Protein 6ZTU (pdb70)

Sequence (230 aa):
QQVIKDLFYVVPLSRNCEKIYKNKTHILLGISPFNSKFSQNYIHQLIDWSSKNFKNVTVLLAGDEAKNLLEALGTPTTKAERKVRKEIRRHFRFSEEALRKNGREIDIYTFSDFKNNKIYNEVYQNVIYYFEKDEKFRRKSCLAMSHDALSSRAKSLNMEDIEITDNMLFHAVKYVLAELPFFLSGASILGYKESVLAYHRPWKLGEKIKNSEFYIKMSDNQGYIILKQIN

Solvent-accessible surface area: 11716 Å² total; per-residue (Å²): 144,145,92,40,94,112,37,13,129,19,51,41,33,27,182,55,0,43,131,8,36,134,76,43,15,2,0,0,1,12,8,15,1,20,36,102,84,3,50,80,105,15,0,30,47,5,1,19,3,0,14,94,18,6,146,51,10,0,0,14,3,4,5,85,45,0,49,6,0,0,33,11,9,67,16,95,66,87,100,0,72,129,69,15,141,157,17,27,178,64,0,87,123,24,0,39,47,0,0,142,121,41,74,58,150,72,26,17,71,27,5,19,83,22,131,156,37,144,71,11,44,70,20,57,108,76,0,58,115,51,16,111,145,37,120,91,0,72,140,11,0,30,53,32,0,77,92,13,0,25,57,12,4,107,49,59,124,65,120,122,64,141,39,56,100,131,24,24,71,60,0,4,107,13,1,14,3,23,1,0,0,25,3,6,0,0,43,6,36,64,60,159,14,0,0,6,2,51,34,144,67,9,113,3,0,74,50,9,71,102,98,58,18,186,8,145,12,34,126,36,0,0,4,0,24,5,103,83,116,210

Radius of gyration: 17.06 Å; Cα contacts (8 Å, |Δi|>4): 384; chains: 1; bounding box: 50×41×32 Å

B-factor: mean 33.88, std 10.91, range [18.49, 81.84]

Nearest PDB structures (foldseek):
  6zu3-assembly1_A  TM=1.004E+00  e=3.692E-42  Caldibacillus thermoamylovorans
  7azu-assembly1_A  TM=1.000E+00  e=4.085E-41  Caldibacillus thermoamylovorans
  3oqi-assembly2_B  TM=9.828E-01  e=2.557E-24  Bacillus licheniformis DSM 13 = ATCC 14580
  3oqj-assembly2_B  TM=9.681E-01  e=2.273E-23  Bacillus licheniformis DSM 13 = ATCC 14580
  3oqj-assembly1_A  TM=9.783E-01  e=7.985E-23  Bacillus licheniformis DSM 13 = ATCC 14580

Foldseek 3Di:
DCCLLPQWDKDWLDVLQVVLQQVQAEEEEEDEFLAVCPDLVNLLSVLSNNLVRHPYYAYEYADDLQLLLVVLVPDPSVVSNVSRVVRVVNSLVSNQVNCVVSVHDSHYYYLVPQPVFVLLVVLLVVLVVCCVVPVVSVVLLLVVLVVSNCNNCVSVVNNVDDRDPVSSVSSSVRVSSCVSCQQEVCVRVPTQAYEYEEADDRVVLSCLVVVNDPRHRPSRYIYMHIHGDD

Organism: NCBI:txid35841

Structure (mmCIF, N/CA/C/O backbone):
data_6ZTU
#
_entry.id   6ZTU
#
_cell.length_a   79.969
_cell.length_b   79.969
_cell.length_c   92.073
_cell.angle_alpha   90.000
_cell.angle_beta   90.000
_cell.angle_gamma   90.000
#
_symmetry.space_group_name_H-M   'P 41 21 2'
#
loop_
_entity.id
_entity.type
_entity.pdbx_description
1 polymer 'Cyclodipeptide synthase, BtCDPS'
2 non-polymer (2S)-hexane-1,2-diol
3 water water
#
loop_
_atom_site.group_PDB
_atom_site.id
_atom_site.type_symbol
_atom_site.label_atom_id
_atom_site.label_alt_id
_atom_site.label_comp_id
_atom_site.label_asym_id
_atom_site.label_entity_id
_atom_site.label_seq_id
_atom_site.pdbx_PDB_ins_code
_atom_site.Cartn_x
_atom_site.Cartn_y
_atom_site.Cartn_z
_atom_site.occupancy
_atom_site.B_iso_or_equiv
_atom_site.auth_seq_id
_atom_site.auth_comp_id
_atom_site.auth_asym_id
_atom_site.auth_atom_id
_atom_site.pdbx_PDB_model_num
ATOM 1 N N . GLN A 1 3 ? 40.726 20.842 14.383 1.00 67.53 2 GLN A N 1
ATOM 2 C CA . GLN A 1 3 ? 40.636 19.936 13.242 1.00 68.11 2 GLN A CA 1
ATOM 3 C C . GLN A 1 3 ? 39.520 20.364 12.290 1.00 65.19 2 GLN A C 1
ATOM 4 O O . GLN A 1 3 ? 38.389 20.618 12.711 1.00 64.02 2 GLN A O 1
ATOM 10 N N . GLN A 1 4 ? 39.845 20.443 11.002 1.00 65.81 3 GLN A N 1
ATOM 11 C CA . GLN A 1 4 ? 38.919 20.997 10.026 1.00 63.23 3 GLN A CA 1
ATOM 12 C C . GLN A 1 4 ? 38.023 19.954 9.378 1.00 58.41 3 GLN A C 1
ATOM 13 O O . GLN A 1 4 ? 37.126 20.326 8.614 1.00 55.06 3 GLN A O 1
ATOM 19 N N . VAL A 1 5 ? 38.214 18.667 9.671 1.00 56.84 4 VAL A N 1
ATOM 20 C CA . VAL A 1 5 ? 37.123 17.750 9.378 1.00 54.96 4 VAL A CA 1
ATOM 21 C C . VAL A 1 5 ? 35.922 18.114 10.244 1.00 51.36 4 VAL A C 1
ATOM 22 O O . VAL A 1 5 ? 34.774 18.008 9.798 1.00 47.99 4 VAL A O 1
ATOM 26 N N . ILE A 1 6 ? 36.166 18.606 11.465 1.00 51.54 5 ILE A N 1
ATOM 27 C CA . ILE A 1 6 ? 35.071 19.048 12.326 1.00 44.82 5 ILE A CA 1
ATOM 28 C C . ILE A 1 6 ? 34.368 20.252 11.716 1.00 43.71 5 ILE A C 1
ATOM 29 O O . ILE A 1 6 ? 33.135 20.299 11.644 1.00 41.45 5 ILE A O 1
ATOM 34 N N . LYS A 1 7 ? 35.145 21.247 11.279 1.00 43.65 6 LYS A N 1
ATOM 35 C CA . LYS A 1 7 ? 34.569 22.445 10.678 1.00 47.50 6 LYS A CA 1
ATOM 36 C C . LYS A 1 7 ? 33.662 22.114 9.500 1.00 45.60 6 LYS A C 1
ATOM 37 O O . LYS A 1 7 ? 32.645 22.788 9.295 1.00 42.80 6 LYS A O 1
ATOM 43 N N . ASP A 1 8 ? 34.009 21.082 8.723 1.00 41.69 7 ASP A N 1
ATOM 44 C CA . ASP A 1 8 ? 33.278 20.690 7.523 1.00 45.19 7 ASP A CA 1
ATOM 45 C C . ASP A 1 8 ? 32.404 19.461 7.743 1.00 41.23 7 ASP A C 1
ATOM 46 O O . ASP A 1 8 ? 31.956 18.843 6.773 1.00 37.65 7 ASP A O 1
ATOM 51 N N . LEU A 1 9 ? 32.158 19.097 9.000 1.00 35.28 8 LEU A N 1
ATOM 52 C CA . LEU A 1 9 ? 31.373 17.906 9.307 1.00 35.30 8 LEU A CA 1
ATOM 53 C C . LEU A 1 9 ? 30.020 17.913 8.606 1.00 34.75 8 LEU A C 1
ATOM 54 O O . LEU A 1 9 ? 29.491 16.848 8.271 1.00 35.44 8 LEU A O 1
ATOM 59 N N . PHE A 1 10 ? 29.443 19.093 8.379 1.00 31.57 9 PHE A N 1
ATOM 60 C CA . PHE A 1 10 ? 28.120 19.196 7.782 1.00 30.13 9 PHE A CA 1
ATOM 61 C C . PHE A 1 10 ? 28.122 20.178 6.622 1.00 33.61 9 PHE A C 1
ATOM 62 O O . PHE A 1 10 ? 28.840 21.184 6.633 1.00 32.44 9 PHE A O 1
ATOM 70 N N . TYR A 1 11 ? 27.314 19.874 5.615 1.00 28.51 10 TYR A N 1
ATOM 71 C CA . TYR A 1 11 ? 27.001 20.813 4.554 1.00 30.15 10 TYR A CA 1
ATOM 72 C C . TYR A 1 11 ? 25.615 21.376 4.832 1.00 27.14 10 TYR A C 1
ATOM 73 O O . TYR A 1 11 ? 24.691 20.627 5.151 1.00 28.22 10 TYR A O 1
ATOM 82 N N . VAL A 1 12 ? 25.475 22.689 4.709 1.00 26.52 11 VAL A N 1
ATOM 83 C CA . VAL A 1 12 ? 24.287 23.400 5.170 1.00 24.85 11 VAL A CA 1
ATOM 84 C C . VAL A 1 12 ? 23.408 23.754 3.979 1.00 26.28 11 VAL A C 1
ATOM 85 O O . VAL A 1 12 ? 23.893 24.310 2.984 1.00 27.23 11 VAL A O 1
ATOM 89 N N . VAL A 1 13 ? 22.118 23.436 4.075 1.00 22.15 12 VAL A N 1
ATOM 90 C CA . VAL A 1 13 ? 21.139 23.823 3.057 1.00 23.96 12 VAL A CA 1
ATOM 91 C C . VAL A 1 13 ? 20.097 24.738 3.691 1.00 26.49 12 VAL A C 1
ATOM 92 O O . VAL A 1 13 ? 19.262 24.264 4.474 1.00 24.22 12 VAL A O 1
ATOM 96 N N . PRO A 1 14 ? 20.110 26.036 3.405 1.00 26.69 13 PRO A N 1
ATOM 97 C CA . PRO A 1 14 ? 19.174 26.950 4.065 1.00 24.84 13 PRO A CA 1
ATOM 98 C C . PRO A 1 14 ? 17.773 26.831 3.492 1.00 25.08 13 PRO A C 1
ATOM 99 O O . PRO A 1 14 ? 17.579 26.518 2.316 1.00 24.44 13 PRO A O 1
ATOM 103 N N . LEU A 1 15 ? 16.786 27.099 4.351 1.00 22.44 14 LEU A N 1
ATOM 104 C CA . LEU A 1 15 ? 15.392 27.082 3.914 1.00 23.16 14 LEU A CA 1
ATOM 105 C C . LEU A 1 15 ? 15.095 28.229 2.953 1.00 25.10 14 LEU A C 1
ATOM 106 O O . LEU A 1 15 ? 14.339 28.059 1.990 1.00 26.88 14 LEU A O 1
ATOM 111 N N . SER A 1 16 ? 15.700 29.390 3.179 1.00 24.20 15 SER A N 1
ATOM 112 C CA . SER A 1 16 ? 15.493 30.553 2.329 1.00 24.87 15 SER A CA 1
ATOM 113 C C . SER A 1 16 ? 16.776 31.369 2.302 1.00 26.41 15 SER A C 1
ATOM 114 O O . SER A 1 16 ? 17.732 31.085 3.027 1.00 23.94 15 SER A O 1
ATOM 117 N N . ARG A 1 17 ? 16.785 32.412 1.466 1.00 26.46 16 ARG A N 1
ATOM 118 C CA . ARG A 1 17 ? 17.963 33.278 1.414 1.00 28.06 16 ARG A CA 1
ATOM 119 C C . ARG A 1 17 ? 18.139 34.062 2.707 1.00 29.07 16 ARG A C 1
ATOM 120 O O . ARG A 1 17 ? 19.270 34.372 3.096 1.00 27.52 16 ARG A O 1
ATOM 128 N N . ASN A 1 18 ? 17.042 34.371 3.397 1.00 30.41 17 ASN A N 1
ATOM 129 C CA . ASN A 1 18 ? 17.168 35.003 4.707 1.00 29.85 17 ASN A CA 1
ATOM 130 C C . ASN A 1 18 ? 17.803 34.050 5.714 1.00 29.63 17 ASN A C 1
ATOM 131 O O . ASN A 1 18 ? 18.655 34.459 6.520 1.00 26.11 17 ASN A O 1
ATOM 136 N N . CYS A 1 19 ? 17.417 32.767 5.677 1.00 24.83 18 CYS A N 1
ATOM 137 C CA . CYS A 1 19 ? 18.039 31.797 6.572 1.00 24.60 18 CYS A CA 1
ATOM 138 C C . CYS A 1 19 ? 19.532 31.698 6.291 1.00 28.84 18 CYS A C 1
ATOM 139 O O . CYS A 1 19 ? 20.346 31.545 7.213 1.00 26.58 18 CYS A O 1
ATOM 142 N N . GLU A 1 20 ? 19.908 31.799 5.016 1.00 26.97 19 GLU A N 1
ATOM 143 C CA . GLU A 1 20 ? 21.317 31.753 4.649 1.00 27.90 19 GLU A CA 1
ATOM 144 C C . GLU A 1 20 ? 22.081 32.926 5.251 1.00 27.83 19 GLU A C 1
ATOM 145 O O . GLU A 1 20 ? 23.209 32.757 5.723 1.00 28.81 19 GLU A O 1
ATOM 151 N N . LYS A 1 21 ? 21.482 34.122 5.224 1.00 28.41 20 LYS A N 1
ATOM 152 C CA . LYS A 1 21 ? 22.126 35.293 5.817 1.00 29.23 20 LYS A CA 1
ATOM 153 C C . LYS A 1 21 ? 22.332 35.095 7.311 1.00 31.15 20 LYS A C 1
ATOM 154 O O . LYS A 1 21 ? 23.414 35.367 7.849 1.00 30.62 20 LYS A O 1
ATOM 160 N N . ILE A 1 22 ? 21.297 34.605 8.001 1.00 25.47 21 ILE A N 1
ATOM 161 C CA . ILE A 1 22 ? 21.406 34.394 9.441 1.00 26.05 21 ILE A CA 1
ATOM 162 C C . ILE A 1 22 ? 22.447 33.329 9.745 1.00 25.30 21 ILE A C 1
ATOM 163 O O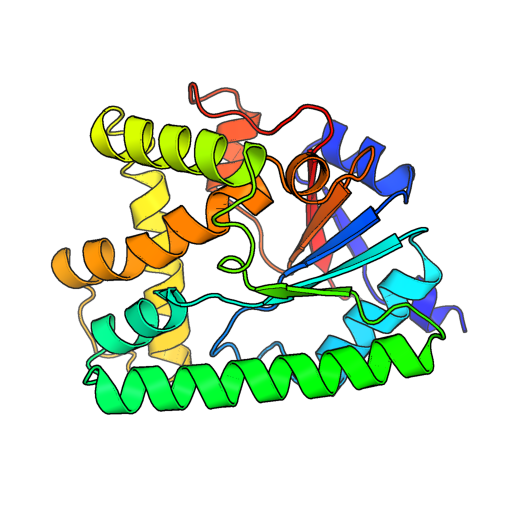 . ILE A 1 22 ? 23.235 33.454 10.688 1.00 26.87 21 ILE A O 1
ATOM 168 N N . TYR A 1 23 ? 22.466 32.261 8.945 1.00 27.28 22 TYR A N 1
ATOM 169 C CA . TYR A 1 23 ? 23.474 31.221 9.118 1.00 28.46 22 TYR A CA 1
ATOM 170 C C . TYR A 1 23 ? 24.880 31.783 8.941 1.00 27.60 22 TYR A C 1
ATOM 171 O O . TYR A 1 23 ? 25.787 31.475 9.721 1.00 28.41 22 TYR A O 1
ATOM 180 N N . LYS A 1 24 ? 25.085 32.600 7.907 1.00 28.20 23 LYS A N 1
ATOM 181 C CA . LYS A 1 24 ? 26.418 33.146 7.679 1.00 28.69 23 LYS A CA 1
ATOM 182 C C . LYS A 1 24 ? 26.839 34.112 8.778 1.00 32.25 23 LYS A C 1
ATOM 183 O O . LYS A 1 24 ? 28.042 34.296 8.995 1.00 31.78 23 LYS A O 1
ATOM 189 N N . ASN A 1 25 ? 25.885 34.727 9.479 1.00 31.62 24 ASN A N 1
ATOM 190 C CA . ASN A 1 25 ? 26.240 35.564 10.623 1.00 32.47 24 ASN A CA 1
ATOM 191 C C . ASN A 1 25 ? 26.770 34.749 11.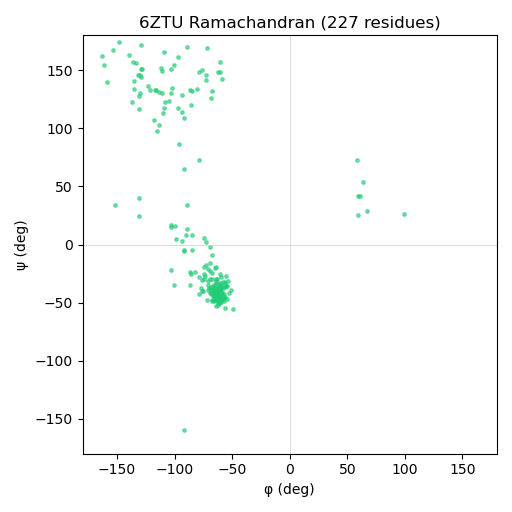801 1.00 30.90 24 ASN A C 1
ATOM 192 O O . ASN A 1 25 ? 27.464 35.307 12.660 1.00 31.78 24 ASN A O 1
ATOM 197 N N . LYS A 1 26 ? 26.438 33.454 11.876 1.00 28.09 25 LYS A N 1
ATOM 198 C CA . LYS A 1 26 ? 26.984 32.536 12.880 1.00 26.83 25 LYS A CA 1
ATOM 199 C C . LYS A 1 26 ? 26.691 32.983 14.315 1.00 27.35 25 LYS A C 1
ATOM 200 O O . LYS A 1 26 ? 27.400 32.591 15.242 1.00 30.71 25 LYS A O 1
ATOM 206 N N . THR A 1 27 ? 25.623 33.764 14.512 1.00 28.45 26 THR A N 1
ATOM 207 C CA . THR A 1 27 ? 25.287 34.273 15.846 1.00 27.32 26 THR A CA 1
ATOM 208 C C . THR A 1 27 ? 24.856 33.145 16.780 1.00 29.49 26 THR A C 1
ATOM 209 O O . THR A 1 27 ? 25.336 33.041 17.918 1.00 26.11 26 THR A O 1
ATOM 213 N N . HIS A 1 28 ? 23.945 32.290 16.320 1.00 24.66 27 HIS A N 1
ATOM 214 C CA . HIS A 1 28 ? 23.391 31.284 17.213 1.00 23.73 27 HIS A CA 1
ATOM 215 C C . HIS A 1 28 ? 22.810 30.142 16.394 1.00 22.86 27 HIS A C 1
ATOM 216 O O . HIS A 1 28 ? 22.188 30.374 15.351 1.00 23.51 27 HIS A O 1
ATOM 223 N N . ILE A 1 29 ? 23.020 28.921 16.876 1.00 22.80 28 ILE A N 1
ATOM 224 C CA . ILE A 1 29 ? 22.380 27.732 16.328 1.00 22.81 28 ILE A CA 1
ATOM 225 C C . ILE A 1 29 ? 21.610 27.032 17.443 1.00 24.34 28 ILE A C 1
ATOM 226 O O . ILE A 1 29 ? 22.082 26.929 18.585 1.00 24.11 28 ILE A O 1
ATOM 231 N N . LEU A 1 30 ? 20.389 26.607 17.120 1.00 20.40 29 LEU A N 1
ATOM 232 C CA . LEU A 1 30 ? 19.566 25.786 17.998 1.00 20.40 29 LEU A CA 1
ATOM 233 C C . LEU A 1 30 ? 19.516 24.390 17.389 1.00 23.93 29 LEU A C 1
ATOM 234 O O . LEU A 1 30 ? 19.018 24.221 16.271 1.00 22.98 29 LEU A O 1
ATOM 239 N N . LEU A 1 31 ? 20.039 23.404 18.110 1.00 22.27 30 LEU A N 1
ATOM 240 C CA . LEU A 1 31 ? 20.138 22.038 17.598 1.00 22.55 30 LEU A CA 1
ATOM 241 C C . LEU A 1 31 ? 18.900 21.272 18.041 1.00 21.90 30 LEU A C 1
ATOM 242 O O . LEU A 1 31 ? 18.695 21.066 19.233 1.00 22.40 30 LEU A O 1
ATOM 247 N N . GLY A 1 32 ? 18.060 20.876 17.084 1.00 22.78 31 GLY A N 1
ATOM 248 C CA . GLY A 1 32 ? 16.860 20.135 17.430 1.00 24.49 31 GLY A CA 1
ATOM 249 C C . GLY A 1 32 ? 17.140 18.649 17.536 1.00 24.96 31 GLY A C 1
ATOM 250 O O . GLY A 1 32 ? 17.603 18.039 16.570 1.00 24.38 31 GLY A O 1
ATOM 251 N N . ILE A 1 33 ? 16.895 18.058 18.706 1.00 23.22 32 ILE A N 1
ATOM 252 C CA . ILE A 1 33 ? 17.155 16.641 18.953 1.00 24.26 32 ILE A CA 1
ATOM 253 C C . ILE A 1 33 ? 15.804 15.955 19.067 1.00 26.94 32 ILE A C 1
ATOM 254 O O . ILE A 1 33 ? 15.044 16.218 20.005 1.00 26.06 32 ILE A O 1
ATOM 259 N N . SER A 1 34 ? 15.500 15.096 18.114 1.00 26.24 33 SER A N 1
ATOM 260 C CA . SER A 1 34 ? 14.181 14.486 18.009 1.00 31.31 33 SER A CA 1
ATOM 261 C C . SER A 1 34 ? 14.117 13.225 18.866 1.00 30.82 33 SER A C 1
ATOM 262 O O . SER A 1 34 ? 15.037 12.406 18.811 1.00 31.60 33 SER A O 1
ATOM 265 N N . PRO A 1 35 ? 13.063 13.039 19.664 1.00 28.94 34 PRO A N 1
ATOM 266 C CA . PRO A 1 35 ? 12.977 11.849 20.515 1.00 27.87 34 PRO A CA 1
ATOM 267 C C . PRO A 1 35 ? 12.536 10.613 19.743 1.00 28.59 34 PRO A C 1
ATOM 268 O O . PRO A 1 35 ? 11.769 10.689 18.782 1.00 32.64 34 PRO A O 1
ATOM 272 N N . PHE A 1 36 ? 13.033 9.457 20.198 1.00 31.19 35 PHE A N 1
ATOM 273 C CA . PHE A 1 36 ? 12.684 8.156 19.615 1.00 31.95 35 PHE A CA 1
ATOM 274 C C . PHE A 1 36 ? 13.070 8.100 18.141 1.00 34.67 35 PHE A C 1
ATOM 275 O O . PHE A 1 36 ? 12.337 7.584 17.293 1.00 39.00 35 PHE A O 1
ATOM 283 N N . ASN A 1 37 ? 14.245 8.639 17.844 1.00 33.24 36 ASN A N 1
ATOM 284 C CA . ASN A 1 37 ? 14.779 8.708 16.493 1.00 35.22 36 ASN A CA 1
ATOM 285 C C . ASN A 1 37 ? 16.202 8.178 16.550 1.00 37.48 36 ASN A C 1
ATOM 286 O O . ASN A 1 37 ? 17.057 8.777 17.206 1.00 35.25 36 ASN A O 1
ATOM 291 N N . SER A 1 38 ? 16.457 7.066 15.853 1.00 40.39 37 SER A N 1
ATOM 292 C CA . SER A 1 38 ? 17.746 6.388 15.972 1.00 42.01 37 SER A CA 1
ATOM 293 C C . SER A 1 38 ? 18.911 7.238 15.483 1.00 37.57 37 SER A C 1
ATOM 294 O O . SER A 1 38 ? 20.059 6.954 15.843 1.00 43.96 37 SER A O 1
ATOM 297 N N . LYS A 1 39 ? 18.646 8.261 14.668 1.00 34.51 38 LYS A N 1
ATOM 298 C CA . LYS A 1 39 ? 19.709 9.126 14.165 1.00 31.14 38 LYS A CA 1
ATOM 299 C C . LYS A 1 39 ? 20.525 9.749 15.294 1.00 33.50 38 LYS A C 1
ATOM 300 O O . LYS A 1 39 ? 21.736 9.954 15.145 1.00 35.42 38 LYS A O 1
ATOM 306 N N . PHE A 1 40 ? 19.890 10.052 16.426 1.00 32.71 39 PHE A N 1
ATOM 307 C CA . PHE A 1 40 ? 20.534 10.836 17.482 1.00 30.40 39 PHE A CA 1
ATOM 308 C C . PHE A 1 40 ? 21.211 9.913 18.493 1.00 34.75 39 PHE A C 1
ATOM 309 O O . PHE A 1 40 ? 20.861 9.835 19.670 1.00 35.83 39 PHE A O 1
ATOM 317 N N . SER A 1 41 ? 22.218 9.213 17.988 1.00 36.49 40 SER A N 1
ATOM 318 C CA . SER A 1 41 ? 23.146 8.456 18.806 1.00 39.69 40 SER A CA 1
ATOM 319 C C . SER A 1 41 ? 24.068 9.403 19.569 1.00 39.21 40 SER A C 1
ATOM 320 O O . SER A 1 41 ? 24.141 10.604 19.296 1.00 37.06 40 SER A O 1
ATOM 323 N N . GLN A 1 42 ? 24.806 8.838 20.525 1.00 41.32 41 GLN A N 1
ATOM 324 C CA . GLN A 1 42 ? 25.836 9.614 21.204 1.00 34.74 41 GLN A CA 1
ATOM 325 C C . GLN A 1 42 ? 26.807 10.224 20.199 1.00 35.97 41 GLN A C 1
ATOM 326 O O . GLN A 1 42 ? 27.121 11.419 20.263 1.00 38.28 41 GLN A O 1
ATOM 332 N N . ASN A 1 43 ? 27.279 9.420 19.243 1.00 40.81 42 ASN A N 1
ATOM 333 C CA . ASN A 1 43 ? 28.260 9.913 18.279 1.00 38.00 42 ASN A CA 1
ATOM 334 C C . ASN A 1 43 ? 27.713 11.066 17.444 1.00 35.72 42 ASN A C 1
ATOM 335 O O . ASN A 1 43 ? 28.419 12.055 17.208 1.00 35.30 42 ASN A O 1
ATOM 340 N N . TYR A 1 44 ? 26.473 10.946 16.962 1.00 36.67 43 TYR A N 1
ATOM 341 C CA . TYR A 1 44 ? 25.904 11.997 16.121 1.00 34.52 43 TYR A CA 1
ATOM 342 C C . TYR A 1 44 ? 25.683 13.279 16.913 1.00 32.96 43 TYR A C 1
ATOM 343 O O . TYR A 1 44 ? 25.954 14.381 16.417 1.00 32.66 43 TYR A O 1
ATOM 352 N N . ILE A 1 45 ? 25.185 13.158 18.144 1.00 34.52 44 ILE A N 1
ATOM 353 C CA . ILE A 1 45 ? 25.002 14.345 18.977 1.00 31.22 44 ILE A CA 1
ATOM 354 C C . ILE A 1 45 ? 26.343 15.045 19.198 1.00 34.33 44 ILE A C 1
ATOM 355 O O . ILE A 1 45 ? 26.443 16.277 19.115 1.00 30.75 44 ILE A O 1
ATOM 360 N N . HIS A 1 46 ? 27.408 14.269 19.423 1.00 36.81 45 HIS A N 1
ATOM 361 C CA . HIS A 1 46 ? 28.733 14.872 19.535 1.00 35.05 45 HIS A CA 1
ATOM 362 C C . HIS A 1 46 ? 29.141 15.569 18.242 1.00 34.64 45 HIS A C 1
ATOM 363 O O . HIS A 1 46 ? 29.701 16.671 18.271 1.00 34.49 45 HIS A O 1
ATOM 370 N N . GLN A 1 47 ? 28.858 14.951 17.093 1.00 33.41 46 GLN A N 1
ATOM 371 C CA . GLN A 1 47 ? 29.198 15.585 15.826 1.00 33.70 46 GLN A CA 1
ATOM 372 C C . GLN A 1 47 ? 28.464 16.909 15.668 1.00 31.71 46 GLN A C 1
ATOM 373 O O . GLN A 1 47 ? 29.058 17.911 15.264 1.00 30.97 46 GLN A O 1
ATOM 379 N N . LEU A 1 48 ? 27.165 16.930 15.992 1.00 32.36 47 LEU A N 1
ATOM 380 C CA . LEU A 1 48 ? 26.390 18.166 15.884 1.00 28.89 47 LEU A CA 1
ATOM 381 C C . LEU A 1 48 ? 27.006 19.272 16.728 1.00 28.74 47 LEU A C 1
ATOM 382 O O . LEU A 1 48 ? 27.172 20.408 16.268 1.00 28.50 47 LEU A O 1
ATOM 387 N N . ILE A 1 49 ? 27.361 18.946 17.965 1.00 30.41 48 ILE A N 1
ATOM 388 C CA . ILE A 1 49 ? 27.832 19.955 18.902 1.00 30.61 48 ILE A CA 1
ATOM 389 C C . ILE A 1 49 ? 29.276 20.339 18.605 1.00 28.79 48 ILE A C 1
ATOM 390 O O . ILE A 1 49 ? 29.643 21.511 18.701 1.00 31.11 48 ILE A O 1
ATOM 395 N N . ASP A 1 50 ? 30.112 19.373 18.214 1.00 34.44 49 ASP A N 1
ATOM 396 C CA . ASP A 1 50 ? 31.483 19.702 17.818 1.00 34.73 49 ASP A CA 1
ATOM 397 C C . ASP A 1 50 ? 31.501 20.665 16.639 1.00 31.87 49 ASP A C 1
ATOM 398 O O . ASP A 1 50 ? 32.204 21.680 16.662 1.00 29.48 49 ASP A O 1
ATOM 403 N N . TRP A 1 51 ? 30.736 20.353 15.590 1.00 31.20 50 TRP A N 1
ATOM 404 C CA . TRP A 1 51 ? 30.640 21.244 14.441 1.00 30.84 50 TRP A CA 1
ATOM 405 C C . TRP A 1 51 ? 30.052 22.592 14.833 1.00 30.49 50 TRP A C 1
ATOM 406 O O . TRP A 1 51 ? 30.545 23.637 14.400 1.00 29.49 50 TRP A O 1
ATOM 417 N N . SER A 1 52 ? 28.984 22.591 15.640 1.00 28.64 51 SER A N 1
ATOM 418 C CA . SER A 1 52 ? 28.361 23.853 16.025 1.00 25.81 51 SER A CA 1
ATOM 419 C C . SER A 1 52 ? 29.323 24.711 16.827 1.00 29.73 51 SER A C 1
ATOM 420 O O . SER A 1 52 ? 29.376 25.932 16.645 1.00 29.77 51 SER A O 1
ATOM 423 N N . SER A 1 53 ? 30.062 24.082 17.745 1.00 31.97 52 SER A N 1
ATOM 424 C CA . SER A 1 53 ? 30.986 24.810 18.606 1.00 33.77 52 SER A CA 1
ATOM 425 C C . SER A 1 53 ? 32.104 25.455 17.803 1.00 32.44 52 SER A C 1
ATOM 426 O O . SER A 1 53 ? 32.641 26.490 18.211 1.00 36.24 52 SER A O 1
ATOM 429 N N . LYS A 1 54 ? 32.476 24.859 16.666 1.00 37.17 53 LYS A N 1
ATOM 430 C CA . LYS A 1 54 ? 33.523 25.450 15.842 1.00 34.04 53 LYS A CA 1
ATOM 431 C C . LYS A 1 54 ? 33.005 26.604 15.006 1.00 37.49 53 LYS A C 1
ATOM 432 O O . LYS A 1 54 ? 33.762 27.525 14.694 1.00 39.97 53 LYS A O 1
ATOM 438 N N . ASN A 1 55 ? 31.723 26.585 14.656 1.00 32.76 54 ASN A N 1
ATOM 439 C CA . ASN A 1 55 ? 31.184 27.511 13.676 1.00 29.69 54 ASN A CA 1
ATOM 440 C C . ASN A 1 55 ? 30.433 28.688 14.283 1.00 35.08 54 ASN A C 1
ATOM 441 O O . ASN A 1 55 ? 30.500 29.791 13.732 1.00 33.68 54 ASN A O 1
ATOM 446 N N . PHE A 1 56 ? 29.723 28.500 15.390 1.00 30.32 55 PHE A N 1
ATOM 447 C CA . PHE A 1 56 ? 28.779 29.501 15.864 1.00 28.54 55 PHE A CA 1
ATOM 448 C C . PHE A 1 56 ? 29.244 30.173 17.150 1.00 30.07 55 PHE A C 1
ATOM 449 O O . PHE A 1 56 ? 29.913 29.561 17.984 1.00 30.75 55 PHE A O 1
ATOM 457 N N . LYS A 1 57 ? 28.845 31.439 17.309 1.00 27.80 56 LYS A N 1
ATOM 458 C CA . LYS A 1 57 ? 29.161 32.172 18.533 1.00 31.28 56 LYS A CA 1
ATOM 459 C C . LYS A 1 57 ? 28.461 31.562 19.743 1.00 31.64 56 LYS A C 1
ATOM 460 O O . LYS A 1 57 ? 29.050 31.456 20.826 1.00 28.50 56 LYS A O 1
ATOM 466 N N . ASN A 1 58 ? 27.211 31.145 19.572 1.00 29.61 57 ASN A N 1
ATOM 467 C CA . ASN A 1 58 ? 26.392 30.619 20.651 1.00 28.06 57 ASN A CA 1
ATOM 468 C C . ASN A 1 58 ? 25.686 29.367 20.167 1.00 25.91 57 ASN A C 1
ATOM 469 O O . ASN A 1 58 ? 25.216 29.325 19.026 1.00 26.50 57 ASN A O 1
ATOM 474 N N . VAL A 1 59 ? 25.596 28.373 21.049 1.00 26.23 58 VAL A N 1
ATOM 475 C CA . VAL A 1 59 ? 25.028 27.063 20.760 1.00 26.25 58 VAL A CA 1
ATOM 476 C C . VAL A 1 59 ? 24.022 26.720 21.851 1.00 28.53 58 VAL A C 1
ATOM 477 O O . VAL A 1 59 ? 24.340 26.806 23.043 1.00 27.79 58 VAL A O 1
ATOM 481 N N . THR A 1 60 ? 22.826 26.301 21.445 1.00 24.71 59 THR A N 1
ATOM 482 C CA . THR A 1 60 ? 21.796 25.810 22.350 1.00 23.38 59 THR A CA 1
ATOM 483 C C . THR A 1 60 ? 21.257 24.499 21.792 1.00 23.70 59 THR A C 1
ATOM 484 O O . THR A 1 60 ? 21.187 24.314 20.573 1.00 24.70 59 THR A O 1
ATOM 488 N N . VAL A 1 61 ? 20.894 23.585 22.688 1.00 23.45 60 VAL A N 1
ATOM 489 C CA . VAL A 1 61 ? 20.297 22.300 22.321 1.00 24.51 60 VAL A CA 1
ATOM 490 C C . VAL A 1 61 ? 18.837 22.303 22.762 1.00 24.18 60 VAL A C 1
ATOM 491 O O . VAL A 1 61 ? 18.534 22.617 23.920 1.00 25.00 60 VAL A O 1
ATOM 495 N N . LEU A 1 62 ? 17.932 21.938 21.849 1.00 20.92 61 LEU A N 1
ATOM 496 C CA . LEU A 1 62 ? 16.506 21.831 22.148 1.00 20.06 61 LEU A CA 1
ATOM 497 C C . LEU A 1 62 ? 16.100 20.363 22.174 1.00 22.44 61 LEU A C 1
ATOM 498 O O . LEU A 1 62 ? 16.267 19.655 21.174 1.00 23.40 61 LEU A O 1
ATOM 503 N N . LEU A 1 63 ? 15.540 19.927 23.297 1.00 21.83 62 LEU A N 1
ATOM 504 C CA . LEU A 1 63 ? 15.021 18.579 23.488 1.00 23.04 62 LEU A CA 1
ATOM 505 C C . LEU A 1 63 ? 13.501 18.606 23.559 1.00 21.86 62 LEU A C 1
ATOM 506 O O . LEU A 1 63 ? 12.881 19.647 23.767 1.00 22.42 62 LEU A O 1
ATOM 511 N N . ALA A 1 64 ? 12.896 17.426 23.429 1.00 24.17 63 ALA A N 1
ATOM 512 C CA . ALA A 1 64 ? 11.441 17.343 23.443 1.00 22.51 63 ALA A CA 1
ATOM 513 C C . ALA A 1 64 ? 10.878 17.575 24.840 1.00 25.55 63 ALA A C 1
ATOM 514 O O . ALA A 1 64 ? 11.444 17.123 25.842 1.00 28.93 63 ALA A O 1
ATOM 516 N N . GLY A 1 65 ? 9.748 18.275 24.889 1.00 23.70 64 GLY A N 1
ATOM 517 C CA . GLY A 1 65 ? 9.020 18.534 26.112 1.00 25.11 64 GLY A CA 1
ATOM 518 C C . GLY A 1 65 ? 7.959 17.480 26.374 1.00 26.94 64 GLY A C 1
ATOM 519 O O . GLY A 1 65 ? 7.993 16.379 25.821 1.00 27.23 64 GLY A O 1
ATOM 520 N N . ASP A 1 66 ? 6.982 17.855 27.213 1.00 27.74 65 ASP A N 1
ATOM 521 C CA . ASP A 1 66 ? 6.030 16.890 27.769 1.00 29.95 65 ASP A CA 1
ATOM 522 C C . ASP A 1 66 ? 5.264 16.154 26.682 1.00 32.46 65 ASP A C 1
ATOM 523 O O . ASP A 1 66 ? 4.954 14.965 26.826 1.00 29.18 65 ASP A O 1
ATOM 528 N N . GLU A 1 67 ? 4.921 16.848 25.599 1.00 25.05 66 GLU A N 1
ATOM 529 C CA . GLU A 1 67 ? 4.080 16.233 24.581 1.00 25.61 66 GLU A CA 1
ATOM 530 C C . GLU A 1 67 ? 4.780 15.126 23.819 1.00 28.06 66 GLU A C 1
ATOM 531 O O . GLU A 1 67 ? 4.152 14.519 22.942 1.00 28.87 66 GLU A O 1
ATOM 537 N N . ALA A 1 68 ? 6.057 14.850 24.098 1.00 26.63 67 ALA A N 1
ATOM 538 C CA . ALA A 1 68 ? 6.695 13.708 23.458 1.00 26.85 67 ALA A CA 1
ATOM 539 C C . ALA A 1 68 ? 5.969 12.412 23.798 1.00 29.92 67 ALA A C 1
ATOM 540 O O . ALA A 1 68 ? 5.987 11.468 23.001 1.00 30.71 67 ALA A O 1
ATOM 542 N N . LYS A 1 69 ? 5.316 12.351 24.967 1.00 31.23 68 LYS A N 1
ATOM 543 C CA . LYS A 1 69 ? 4.548 11.154 25.314 1.00 31.66 68 LYS A CA 1
ATOM 544 C C . LYS A 1 69 ? 3.396 10.920 24.339 1.00 30.67 68 LYS A C 1
ATOM 545 O O . LYS A 1 69 ? 3.017 9.767 24.098 1.00 32.12 68 LYS A O 1
ATOM 551 N N . ASN A 1 70 ? 2.849 11.989 23.749 1.00 29.10 69 ASN A N 1
ATOM 552 C CA . ASN A 1 70 ? 1.743 11.841 22.802 1.00 31.80 69 ASN A CA 1
ATOM 553 C C . ASN A 1 70 ? 2.138 11.001 21.604 1.00 33.82 69 ASN A C 1
ATOM 554 O O . ASN A 1 70 ? 1.296 10.284 21.043 1.00 32.77 69 ASN A O 1
ATOM 559 N N . LEU A 1 71 ? 3.405 11.092 21.184 1.00 30.22 70 LEU A N 1
ATOM 560 C CA . LEU A 1 71 ? 3.868 10.314 20.044 1.00 31.51 70 LEU A CA 1
ATOM 561 C C . LEU A 1 71 ? 3.791 8.826 20.347 1.00 36.45 70 LEU A C 1
ATOM 562 O O . LEU A 1 71 ? 3.450 8.022 19.474 1.00 37.33 70 LEU A O 1
ATOM 567 N N . LEU A 1 72 ? 4.093 8.445 21.587 1.00 35.01 71 LEU A N 1
ATOM 568 C CA . LEU A 1 72 ? 3.983 7.044 21.980 1.00 37.44 71 LEU A CA 1
ATOM 569 C C . LEU A 1 72 ? 2.534 6.657 22.262 1.00 35.85 71 LEU A C 1
ATOM 570 O O . LEU A 1 72 ? 2.080 5.597 21.821 1.00 42.19 71 LEU A O 1
ATOM 575 N N . GLU A 1 73 ? 1.784 7.519 22.955 1.00 33.61 72 GLU A N 1
ATOM 576 C CA . GLU A 1 73 ? 0.382 7.231 23.244 1.00 34.46 72 GLU A CA 1
ATOM 577 C C . GLU A 1 73 ? -0.420 7.014 21.969 1.00 43.10 72 GLU A C 1
ATOM 578 O O . GLU A 1 73 ? -1.381 6.235 21.955 1.00 39.93 72 GLU A O 1
ATOM 584 N N . ALA A 1 74 ? -0.053 7.706 20.888 1.00 39.54 73 ALA A N 1
ATOM 585 C CA . ALA A 1 74 ? -0.769 7.517 19.631 1.00 41.54 73 ALA A CA 1
ATOM 586 C C . ALA A 1 74 ? -0.402 6.195 18.970 1.00 38.45 73 ALA A C 1
ATOM 587 O O . ALA A 1 74 ? -1.224 5.615 18.253 1.00 49.51 73 ALA A O 1
ATOM 589 N N . LEU A 1 75 ? 0.819 5.707 19.183 1.00 41.51 74 LEU A N 1
ATOM 590 C CA . LEU A 1 75 ? 1.241 4.413 18.663 1.00 43.39 74 LEU A CA 1
ATOM 591 C C . LEU A 1 75 ? 0.939 3.276 19.630 1.00 51.37 74 LEU A C 1
ATOM 592 O O . LEU A 1 75 ? 1.720 2.317 19.722 1.00 54.81 74 LEU A O 1
ATOM 597 N N . GLY A 1 76 ? -0.167 3.372 20.367 1.00 53.44 75 GLY A N 1
ATOM 598 C CA . GLY A 1 76 ? -0.500 2.378 21.368 1.00 53.23 75 GLY A CA 1
ATOM 599 C C . GLY A 1 76 ? 0.560 2.221 22.442 1.00 60.58 75 GLY A C 1
ATOM 600 O O . GLY A 1 76 ? 1.294 1.225 22.461 1.00 62.34 75 GLY A O 1
ATOM 601 N N . THR A 1 77 ? 0.667 3.213 23.329 1.00 50.58 76 THR A N 1
ATOM 602 C CA . THR A 1 77 ? 1.452 3.082 24.550 1.00 42.78 76 THR A CA 1
ATOM 603 C C . THR A 1 77 ? 0.644 3.702 25.682 1.00 46.32 76 THR A C 1
ATOM 604 O O . THR A 1 77 ? 0.253 4.872 25.597 1.00 43.07 76 THR A O 1
ATOM 608 N N . PRO A 1 78 ? 0.342 2.958 26.740 1.00 44.41 77 PRO A N 1
ATOM 609 C CA . PRO A 1 78 ? -0.391 3.560 27.857 1.00 44.59 77 PRO A CA 1
ATOM 610 C C . PRO A 1 78 ? 0.431 4.679 28.480 1.00 41.59 77 PRO A C 1
ATOM 611 O O . PRO A 1 78 ? 1.663 4.636 28.489 1.00 41.18 77 PRO A O 1
ATOM 615 N N . THR A 1 79 ? -0.275 5.686 29.007 1.00 38.37 78 THR A N 1
ATOM 616 C CA . THR A 1 79 ? 0.378 6.899 29.506 1.00 39.76 78 THR A CA 1
ATOM 617 C C . THR A 1 79 ? 1.511 6.592 30.480 1.00 42.96 78 THR A C 1
ATOM 618 O O . THR A 1 79 ? 2.559 7.247 30.445 1.00 39.53 78 THR A O 1
ATOM 622 N N . THR A 1 80 ? 1.327 5.596 31.351 1.00 45.86 79 THR A N 1
ATOM 623 C CA . THR A 1 80 ? 2.350 5.283 32.350 1.00 43.30 79 THR A CA 1
ATOM 624 C C . THR A 1 80 ? 3.666 4.876 31.695 1.00 42.28 79 THR A C 1
ATOM 625 O O . THR A 1 80 ? 4.733 5.390 32.047 1.00 43.77 79 THR A O 1
ATOM 629 N N . LYS A 1 81 ? 3.609 3.936 30.752 1.00 43.05 80 LYS A N 1
ATOM 630 C CA . LYS A 1 81 ? 4.824 3.514 30.065 1.00 45.98 80 LYS A CA 1
ATOM 631 C C . LYS A 1 81 ? 5.385 4.641 29.199 1.00 46.81 80 LYS A C 1
ATOM 632 O O . LYS A 1 81 ? 6.605 4.826 29.128 1.00 43.76 80 LYS A O 1
ATOM 638 N N . ALA A 1 82 ? 4.506 5.411 28.548 1.00 44.33 81 ALA A N 1
ATOM 639 C CA . ALA A 1 82 ? 4.956 6.491 27.669 1.00 41.75 81 ALA A CA 1
ATOM 640 C C . ALA A 1 82 ? 5.746 7.539 28.446 1.00 44.22 81 ALA A C 1
ATOM 641 O O . ALA A 1 82 ? 6.832 7.954 28.024 1.00 40.37 81 ALA A O 1
ATOM 643 N N . GLU A 1 83 ? 5.210 7.976 29.589 1.00 44.75 82 GLU A N 1
ATOM 644 C CA . GLU A 1 83 ? 5.895 8.977 30.403 1.00 42.10 82 GLU A CA 1
ATOM 645 C C . GLU A 1 83 ? 7.256 8.473 30.869 1.00 43.35 82 GLU A C 1
ATOM 646 O O . GLU A 1 83 ? 8.226 9.240 30.919 1.00 42.28 82 GLU A O 1
ATOM 652 N N . ARG A 1 84 ? 7.352 7.184 31.204 1.00 42.65 83 ARG A N 1
ATOM 653 C CA . ARG A 1 84 ? 8.646 6.608 31.566 1.00 48.08 83 ARG A CA 1
ATOM 654 C C . ARG A 1 84 ? 9.623 6.679 30.401 1.00 44.12 83 ARG A C 1
ATOM 655 O O . ARG A 1 84 ? 10.768 7.123 30.558 1.00 42.17 83 ARG A O 1
ATOM 663 N N . LYS A 1 85 ? 9.192 6.222 29.223 1.00 42.63 84 LYS A N 1
ATOM 664 C CA . LYS A 1 85 ? 10.089 6.206 28.074 1.00 42.83 84 LYS A CA 1
ATOM 665 C C . LYS A 1 85 ? 10.568 7.608 27.725 1.00 38.30 84 LYS A C 1
ATOM 666 O O . LYS A 1 85 ? 11.733 7.785 27.363 1.00 37.96 84 LYS A O 1
ATOM 672 N N . VAL A 1 86 ? 9.705 8.616 27.876 1.00 38.92 85 VAL A N 1
ATOM 673 C CA . VAL A 1 86 ? 10.115 9.994 27.617 1.00 36.39 85 VAL A CA 1
ATOM 674 C C . VAL A 1 86 ? 11.199 10.423 28.599 1.00 39.60 85 VAL A C 1
ATOM 675 O O . VAL A 1 86 ? 12.265 10.900 28.198 1.00 36.55 85 VAL A O 1
ATOM 679 N N . ARG A 1 87 ? 10.943 10.262 29.904 1.00 38.12 86 ARG A N 1
ATOM 680 C CA . ARG A 1 87 ? 11.933 10.663 30.905 1.00 37.38 86 ARG A CA 1
ATOM 681 C C . ARG A 1 87 ? 13.295 10.040 30.623 1.00 33.35 86 ARG A C 1
ATOM 682 O O . ARG A 1 87 ? 14.330 10.709 30.722 1.00 36.02 86 ARG A O 1
ATOM 690 N N . LYS A 1 88 ? 13.308 8.763 30.242 1.00 37.55 87 LYS A N 1
ATOM 691 C CA . LYS A 1 88 ? 14.558 8.071 29.953 1.00 39.54 87 LYS A CA 1
ATOM 692 C C . LYS A 1 88 ? 15.219 8.598 28.685 1.00 42.49 87 LYS A C 1
ATOM 693 O O . LYS A 1 88 ? 16.446 8.745 28.631 1.00 39.94 87 LYS A O 1
ATOM 699 N N . GLU A 1 89 ? 14.425 8.859 27.645 1.00 38.25 88 GLU A N 1
ATOM 700 C CA . GLU A 1 89 ? 14.981 9.371 26.394 1.00 36.67 88 GLU A CA 1
ATOM 701 C C . GLU A 1 89 ? 15.565 10.768 26.579 1.00 32.77 88 GLU A C 1
ATOM 702 O O . GLU A 1 89 ? 16.674 11.053 26.113 1.00 34.45 88 GLU A O 1
ATOM 708 N N . ILE A 1 90 ? 14.843 11.649 27.271 1.00 33.51 89 ILE A N 1
ATOM 709 C CA . ILE A 1 90 ? 15.329 13.010 27.484 1.00 30.57 89 ILE A CA 1
ATOM 710 C C . ILE A 1 90 ? 16.597 13.011 28.335 1.00 37.70 89 ILE A C 1
ATOM 711 O O . ILE A 1 90 ? 17.523 13.796 28.093 1.00 34.76 89 ILE A O 1
ATOM 716 N N . ARG A 1 91 ? 16.671 12.135 29.339 1.00 36.99 90 ARG A N 1
ATOM 717 C CA . ARG A 1 91 ? 17.885 12.069 30.147 1.00 36.28 90 ARG A CA 1
ATOM 718 C C . ARG A 1 91 ? 19.071 11.593 29.316 1.00 34.30 90 ARG A C 1
ATOM 719 O O . ARG A 1 91 ? 20.192 12.088 29.485 1.00 34.06 90 ARG A O 1
ATOM 727 N N . ARG A 1 92 ? 18.838 10.656 28.391 1.00 37.65 91 ARG A N 1
ATOM 728 C CA . ARG A 1 92 ? 19.904 10.223 27.490 1.00 37.08 91 ARG A CA 1
ATOM 729 C C . ARG A 1 92 ? 20.380 11.378 26.612 1.00 37.90 91 ARG A C 1
ATOM 730 O O . ARG A 1 92 ? 21.585 11.618 26.476 1.00 35.94 91 ARG A O 1
ATOM 738 N N . HIS A 1 93 ? 19.442 12.108 26.007 1.00 37.27 92 HIS A N 1
ATOM 739 C CA . HIS A 1 93 ? 19.822 13.236 25.162 1.00 34.45 92 HIS A CA 1
ATOM 740 C C . HIS A 1 93 ? 20.582 14.289 25.959 1.00 31.74 92 HIS A C 1
ATOM 741 O O . HIS A 1 93 ? 21.575 14.850 25.477 1.00 29.85 92 HIS A O 1
ATOM 748 N N . PHE A 1 94 ? 20.122 14.578 27.178 1.00 33.44 93 PHE A N 1
ATOM 749 C CA . PHE A 1 94 ? 20.805 15.570 28.002 1.00 31.20 93 PHE A CA 1
ATOM 750 C C . PHE A 1 94 ? 22.227 15.127 28.328 1.00 32.12 93 PHE A C 1
ATOM 751 O O . PHE A 1 94 ? 23.170 15.915 28.210 1.00 33.09 93 PHE A O 1
ATOM 759 N N . ARG A 1 95 ? 22.397 13.868 28.734 1.00 37.00 94 ARG A N 1
ATOM 760 C CA . ARG A 1 95 ? 23.729 13.373 29.082 1.00 41.50 94 ARG A CA 1
ATOM 761 C C . ARG A 1 95 ? 24.706 13.555 27.927 1.00 37.22 94 ARG A C 1
ATOM 762 O O . ARG A 1 95 ? 25.774 14.160 28.089 1.00 38.20 94 ARG A O 1
ATOM 770 N N . PHE A 1 96 ? 24.351 13.039 26.746 1.00 35.88 95 PHE A N 1
ATOM 771 C CA . PHE A 1 96 ? 25.257 13.120 25.604 1.00 32.84 95 PHE A CA 1
ATOM 772 C C . PHE A 1 96 ? 25.497 14.562 25.190 1.00 34.97 95 PHE A C 1
ATOM 773 O O . PHE A 1 96 ? 26.610 14.923 24.795 1.00 32.97 95 PHE A O 1
ATOM 781 N N . SER A 1 97 ? 24.456 15.394 25.234 1.00 31.94 96 SER A N 1
ATOM 782 C CA . SER A 1 97 ? 24.640 16.797 24.884 1.00 31.29 96 SER A CA 1
ATOM 783 C C . SER A 1 97 ? 25.546 17.500 25.888 1.00 33.83 96 SER A C 1
ATOM 784 O O . SER A 1 97 ? 26.428 18.270 25.500 1.00 30.50 96 SER A O 1
ATOM 787 N N . GLU A 1 98 ? 25.328 17.259 27.182 1.00 34.10 97 GLU A N 1
ATOM 788 C CA . GLU A 1 98 ? 26.171 17.884 28.197 1.00 34.15 97 GLU A CA 1
ATOM 789 C C . GLU A 1 98 ? 27.634 17.496 28.007 1.00 37.59 97 GLU A C 1
ATOM 790 O O . GLU A 1 98 ? 28.519 18.358 28.065 1.00 35.46 97 GLU A O 1
ATOM 796 N N . GLU A 1 99 ? 27.901 16.205 27.759 1.00 39.49 98 GLU A N 1
ATOM 797 C CA . GLU A 1 99 ? 29.259 15.732 27.477 1.00 38.83 98 GLU A CA 1
ATOM 798 C C . GLU A 1 99 ? 29.940 16.576 26.412 1.00 41.29 98 GLU A C 1
ATOM 799 O O . GLU A 1 99 ? 31.035 17.108 26.620 1.00 40.98 98 GLU A O 1
ATOM 805 N N . ALA A 1 100 ? 29.301 16.687 25.243 1.00 35.65 99 ALA A N 1
ATOM 806 C CA . ALA A 1 100 ? 29.938 17.328 24.102 1.00 34.79 99 ALA A CA 1
ATOM 807 C C . ALA A 1 100 ? 30.079 18.828 24.314 1.00 34.73 99 ALA A C 1
ATOM 808 O O . ALA A 1 100 ? 31.083 19.430 23.912 1.00 34.38 99 ALA A O 1
ATOM 810 N N . LEU A 1 101 ? 29.081 19.459 24.933 1.00 34.15 100 LEU A N 1
ATOM 811 C CA . LEU A 1 101 ? 29.210 20.875 25.246 1.00 31.56 100 LEU A CA 1
ATOM 812 C C . LEU A 1 101 ? 30.378 21.106 26.198 1.00 34.54 100 LEU A C 1
ATOM 813 O O . LEU A 1 101 ? 31.232 21.968 25.955 1.00 33.50 100 LEU A O 1
ATOM 818 N N . ARG A 1 102 ? 30.448 20.310 27.267 1.00 35.34 101 ARG A N 1
ATOM 819 C CA . ARG A 1 102 ? 31.546 20.444 28.219 1.00 38.22 101 ARG A CA 1
ATOM 820 C C . ARG A 1 102 ? 32.891 20.202 27.543 1.00 39.09 101 ARG A C 1
ATOM 821 O O . ARG A 1 102 ? 33.846 20.955 27.759 1.00 37.82 101 ARG A O 1
ATOM 829 N N . LYS A 1 103 ? 32.969 19.176 26.692 1.00 38.02 102 LYS A N 1
ATOM 830 C CA . LYS A 1 103 ? 34.191 18.901 25.943 1.00 40.40 102 LYS A CA 1
ATOM 831 C C . LYS A 1 103 ? 34.658 20.118 25.153 1.00 43.00 102 LYS A C 1
ATOM 832 O O . LYS A 1 103 ? 35.865 20.354 25.018 1.00 42.18 102 LYS A O 1
ATOM 838 N N . ASN A 1 104 ? 33.721 20.907 24.626 1.00 37.70 103 ASN A N 1
ATOM 839 C CA . ASN A 1 104 ? 34.050 22.084 23.835 1.00 34.37 103 ASN A CA 1
ATOM 840 C C . ASN A 1 104 ? 34.179 23.352 24.664 1.00 36.45 103 ASN A C 1
ATOM 841 O O . ASN A 1 104 ? 34.285 24.438 24.087 1.00 39.33 103 ASN A O 1
ATOM 846 N N . GLY A 1 105 ? 34.145 23.253 25.989 1.00 37.55 104 GLY A N 1
ATOM 847 C CA . GLY A 1 105 ? 34.217 24.447 26.811 1.00 38.97 104 GLY A CA 1
ATOM 848 C C . GLY A 1 105 ? 33.019 25.356 26.686 1.00 38.53 104 GLY A C 1
ATOM 849 O O . GLY A 1 105 ? 33.147 26.566 26.881 1.00 37.33 104 GLY A O 1
ATOM 850 N N . ARG A 1 106 ? 31.849 24.798 26.382 1.00 37.34 105 ARG A N 1
ATOM 851 C CA . ARG A 1 106 ? 30.630 25.554 26.130 1.00 35.29 105 ARG A CA 1
ATOM 852 C C . ARG A 1 106 ? 29.686 25.492 27.323 1.00 31.02 105 ARG A C 1
ATOM 853 O O . ARG A 1 106 ? 29.642 24.496 28.051 1.00 33.43 105 ARG A O 1
ATOM 861 N N . GLU A 1 107 ? 28.892 26.551 27.488 1.00 31.79 106 GLU A N 1
ATOM 862 C CA . GLU A 1 107 ? 27.826 26.530 28.485 1.00 32.70 106 GLU A CA 1
ATOM 863 C C . GLU A 1 107 ? 26.855 25.393 28.203 1.00 34.34 106 GLU A C 1
ATOM 864 O O . GLU A 1 107 ? 26.543 25.094 27.046 1.00 33.30 106 GLU A O 1
ATOM 870 N N . ILE A 1 108 ? 26.365 24.768 29.271 1.00 29.13 107 ILE A N 1
ATOM 871 C CA . ILE A 1 108 ? 25.410 23.673 29.152 1.00 31.29 107 ILE A CA 1
ATOM 872 C C . ILE A 1 108 ? 24.025 24.249 28.885 1.00 31.21 107 ILE A C 1
ATOM 873 O O . ILE A 1 108 ? 23.147 24.229 29.755 1.00 32.18 107 ILE A O 1
ATOM 878 N N . ASP A 1 109 ? 23.815 24.750 27.668 1.00 28.40 108 ASP A N 1
ATOM 879 C CA . ASP A 1 109 ? 22.587 25.455 27.317 1.00 27.31 108 ASP A CA 1
ATOM 880 C C . ASP A 1 109 ? 21.643 24.463 26.641 1.00 27.10 108 ASP A C 1
ATOM 881 O O . ASP A 1 109 ? 21.619 24.338 25.418 1.00 27.34 108 ASP A O 1
ATOM 886 N N . ILE A 1 110 ? 20.864 23.753 27.457 1.00 26.00 109 ILE A N 1
ATOM 887 C CA . ILE A 1 110 ? 19.975 22.686 27.008 1.00 25.97 109 ILE A CA 1
ATOM 888 C C . ILE A 1 110 ? 18.605 22.917 27.624 1.00 24.40 109 ILE A C 1
ATOM 889 O O . ILE A 1 110 ? 18.491 23.058 28.846 1.00 24.81 109 ILE A O 1
ATOM 894 N N . TYR A 1 111 ? 17.566 22.933 26.791 1.00 24.94 110 TYR A N 1
ATOM 895 C CA . TYR A 1 111 ? 16.193 23.129 27.242 1.00 23.61 110 TYR A CA 1
ATOM 896 C C .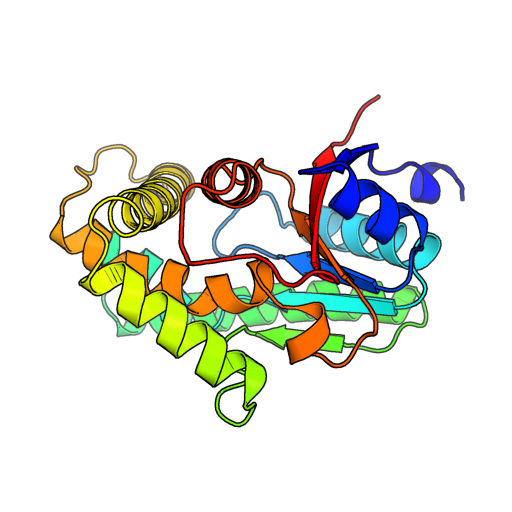 TYR A 1 111 ? 15.283 22.138 26.527 1.00 22.83 110 TYR A C 1
ATOM 897 O O . TYR A 1 111 ? 15.623 21.632 25.455 1.00 22.92 110 TYR A O 1
ATOM 906 N N . THR A 1 112 ? 14.131 21.854 27.134 1.00 24.36 111 THR A N 1
ATOM 907 C CA . THR A 1 112 ? 13.035 21.218 26.408 1.00 22.80 111 THR A CA 1
ATOM 908 C C . THR A 1 112 ? 12.056 22.288 25.941 1.00 23.23 111 THR A C 1
ATOM 909 O O . THR A 1 112 ? 12.022 23.409 26.469 1.00 22.95 111 THR A O 1
ATOM 913 N N . PHE A 1 113 ? 11.232 21.933 24.950 1.00 23.02 112 PHE A N 1
ATOM 914 C CA . PHE A 1 113 ? 10.286 22.959 24.526 1.00 24.15 112 PHE A CA 1
ATOM 915 C C . PHE A 1 113 ? 9.159 23.189 25.531 1.00 23.49 112 PHE A C 1
ATOM 916 O O . PHE A 1 113 ? 8.303 24.038 25.276 1.00 24.96 112 PHE A O 1
ATOM 924 N N . SER A 1 114 ? 9.152 22.496 26.672 1.00 22.86 113 SER A N 1
ATOM 925 C CA . SER A 1 114 ? 8.221 22.777 27.759 1.00 26.09 113 SER A CA 1
ATOM 926 C C . SER A 1 114 ? 8.784 23.730 28.809 1.00 25.94 113 SER A C 1
ATOM 927 O O . SER A 1 114 ? 8.097 24.009 29.798 1.00 26.87 113 SER A O 1
ATOM 930 N N . ASP A 1 115 ? 9.993 24.248 28.619 1.00 23.32 114 ASP A N 1
ATOM 931 C CA . ASP A 1 115 ? 10.664 25.044 29.645 1.00 22.38 114 ASP A CA 1
ATOM 932 C C . ASP A 1 115 ? 10.341 26.532 29.557 1.00 25.50 114 ASP A C 1
ATOM 933 O O . ASP A 1 115 ? 11.024 27.343 30.209 1.00 24.48 114 ASP A O 1
ATOM 938 N N . PHE A 1 116 ? 9.318 26.911 28.779 1.00 21.70 115 PHE A N 1
ATOM 939 C CA . PHE A 1 116 ? 9.081 28.306 28.411 1.00 23.94 115 PHE A CA 1
ATOM 940 C C . PHE A 1 116 ? 7.628 28.722 28.641 1.00 20.71 115 PHE A C 1
ATOM 941 O O . PHE A 1 116 ? 7.151 29.686 28.052 1.00 24.28 115 PHE A O 1
ATOM 949 N N . LYS A 1 117 ? 6.935 28.045 29.554 1.00 27.30 116 LYS A N 1
ATOM 950 C CA . LYS A 1 117 ? 5.552 28.394 29.858 1.00 30.31 116 LYS A CA 1
ATOM 951 C C . LYS A 1 117 ? 5.427 29.776 30.489 1.00 27.73 116 LYS A C 1
ATOM 952 O O . LYS A 1 117 ? 4.343 30.365 30.455 1.00 29.61 116 LYS A O 1
ATOM 958 N N . ASN A 1 118 ? 6.506 30.306 31.062 1.00 23.89 117 ASN A N 1
ATOM 959 C CA . ASN A 1 118 ? 6.503 31.646 31.633 1.00 23.78 117 ASN A CA 1
ATOM 960 C C . ASN A 1 118 ? 7.199 32.662 30.737 1.00 26.15 117 ASN A C 1
ATOM 961 O O . ASN A 1 118 ? 7.543 33.754 31.195 1.00 25.41 117 ASN A O 1
ATOM 966 N N . ASN A 1 119 ? 7.398 32.328 29.466 1.00 22.68 118 ASN A N 1
ATOM 967 C CA . ASN A 1 119 ? 8.070 33.181 28.495 1.00 22.63 118 ASN A CA 1
ATOM 968 C C . ASN A 1 119 ? 6.986 33.752 27.593 1.00 23.10 118 ASN A C 1
ATOM 969 O O . ASN A 1 119 ? 6.198 32.993 27.019 1.00 23.60 118 ASN A O 1
ATOM 974 N N . LYS A 1 120 ? 6.912 35.083 27.513 1.00 21.60 119 LYS A N 1
ATOM 975 C CA . LYS A 1 120 ? 5.832 35.726 26.773 1.00 22.96 119 LYS A CA 1
ATOM 976 C C . LYS A 1 120 ? 5.937 35.448 25.280 1.00 22.97 1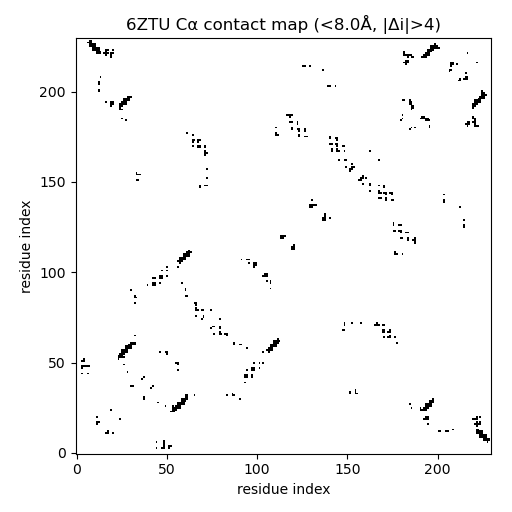19 LYS A C 1
ATOM 977 O O . LYS A 1 120 ? 4.914 35.326 24.598 1.00 26.21 119 LYS A O 1
ATOM 983 N N . ILE A 1 121 ? 7.154 35.374 24.743 1.00 22.23 120 ILE A N 1
ATOM 984 C CA . ILE A 1 121 ? 7.272 35.135 23.308 1.00 20.91 120 ILE A CA 1
ATOM 985 C C . ILE A 1 121 ? 6.781 33.736 22.970 1.00 21.85 120 ILE A C 1
ATOM 986 O O . ILE A 1 121 ? 5.997 33.551 22.027 1.00 22.76 120 ILE A O 1
ATOM 991 N N . TYR A 1 122 ? 7.236 32.730 23.725 1.00 20.41 121 TYR A N 1
ATOM 992 C CA . TYR A 1 122 ? 6.796 31.366 23.457 1.00 21.06 121 TYR A CA 1
ATOM 993 C C . TYR A 1 122 ? 5.277 31.268 23.521 1.00 23.41 121 TYR A C 1
ATOM 994 O O . TYR A 1 122 ? 4.641 30.655 22.649 1.00 21.86 121 TYR A O 1
ATOM 1003 N N . ASN A 1 123 ? 4.677 31.853 24.562 1.00 22.48 122 ASN A N 1
ATOM 1004 C CA . ASN A 1 123 ? 3.242 31.689 24.757 1.00 25.36 122 ASN A CA 1
ATOM 1005 C C . ASN A 1 123 ? 2.455 32.388 23.663 1.00 25.42 122 ASN A C 1
ATOM 1006 O O . ASN A 1 123 ? 1.455 31.853 23.177 1.00 26.06 122 ASN A O 1
ATOM 1011 N N . GLU A 1 124 ? 2.887 33.582 23.259 1.00 22.52 123 GLU A N 1
ATOM 1012 C CA . GLU A 1 124 ? 2.123 34.308 22.251 1.00 22.79 123 GLU A CA 1
ATOM 1013 C C . GLU A 1 124 ? 2.248 33.652 20.882 1.00 22.92 123 GLU A C 1
ATOM 1014 O O . GLU A 1 124 ? 1.263 33.564 20.143 1.00 24.77 123 GLU A O 1
ATOM 1020 N N . VAL A 1 125 ? 3.435 33.158 20.538 1.00 20.36 124 VAL A N 1
ATOM 1021 C CA . VAL A 1 125 ? 3.556 32.410 19.283 1.00 20.48 124 VAL A CA 1
ATOM 1022 C C . VAL A 1 125 ? 2.733 31.127 19.341 1.00 22.38 124 VAL A C 1
ATOM 1023 O O . VAL A 1 125 ? 2.039 30.768 18.378 1.00 21.51 124 VAL A O 1
ATOM 1027 N N . TYR A 1 126 ? 2.801 30.408 20.467 1.00 20.50 125 TYR A N 1
ATOM 1028 C CA . TYR A 1 126 ? 1.998 29.200 20.652 1.00 21.32 125 TYR A CA 1
ATOM 1029 C C . TYR A 1 126 ? 0.512 29.492 20.481 1.00 23.97 125 TYR A C 1
ATOM 1030 O O . TYR A 1 126 ? -0.207 28.735 19.813 1.00 22.76 125 TYR A O 1
ATOM 1039 N N . GLN A 1 127 ? 0.032 30.591 21.082 1.00 22.42 126 GLN A N 1
ATOM 1040 C CA . GLN A 1 127 ? -1.367 30.985 20.912 1.00 23.40 126 GLN A CA 1
ATOM 1041 C C . GLN A 1 127 ? -1.694 31.250 19.448 1.00 23.37 126 GLN A C 1
ATOM 1042 O O . GLN A 1 127 ? -2.789 30.912 18.983 1.00 25.18 126 GLN A O 1
ATOM 1048 N N . ASN A 1 128 ? -0.780 31.903 18.720 1.00 22.93 127 ASN A N 1
ATOM 1049 C CA . ASN A 1 128 ? -0.998 32.111 17.285 1.00 24.35 127 ASN A CA 1
ATOM 1050 C C . ASN A 1 128 ? -1.086 30.786 16.544 1.00 25.44 127 ASN A C 1
ATOM 1051 O O . ASN A 1 128 ? -1.939 30.607 15.667 1.00 23.78 127 ASN A O 1
ATOM 1056 N N . VAL A 1 129 ? -0.183 29.860 16.854 1.00 20.98 128 VAL A N 1
ATOM 1057 C CA . VAL A 1 129 ? -0.186 28.550 16.205 1.00 21.79 128 VAL A CA 1
ATOM 1058 C C . VAL A 1 129 ? -1.504 27.830 16.463 1.00 23.68 128 VAL A C 1
ATOM 1059 O O . VAL A 1 129 ? -2.100 27.248 15.551 1.00 23.41 128 VAL A O 1
ATOM 1063 N N . ILE A 1 130 ? -1.985 27.859 17.707 1.00 20.09 129 ILE A N 1
ATOM 1064 C CA . ILE A 1 130 ? -3.229 27.164 18.024 1.00 21.19 129 ILE A CA 1
ATOM 1065 C C . ILE A 1 130 ? -4.412 27.846 17.351 1.00 25.26 129 ILE A C 1
ATOM 1066 O O . ILE A 1 130 ? -5.343 27.184 16.883 1.00 25.04 129 ILE A O 1
ATOM 1071 N N . TYR A 1 131 ? -4.398 29.178 17.301 1.00 25.06 130 TYR A N 1
ATOM 1072 C CA . TYR A 1 131 ? -5.480 29.915 16.659 1.00 26.24 130 TYR A CA 1
ATOM 1073 C C . TYR A 1 131 ? -5.592 29.545 15.181 1.00 25.67 130 TYR A C 1
ATOM 1074 O O . TYR A 1 131 ? -6.679 29.215 14.688 1.00 24.63 130 TYR A O 1
ATOM 1083 N N . TYR A 1 132 ? -4.477 29.570 14.460 1.00 22.75 131 TYR A N 1
ATOM 1084 C CA . TYR A 1 132 ? -4.563 29.245 13.038 1.00 22.91 131 TYR A CA 1
ATOM 1085 C C . TYR A 1 132 ? -4.757 27.753 12.799 1.00 24.12 131 TYR A C 1
ATOM 1086 O O . TYR A 1 132 ? -5.331 27.371 11.768 1.00 24.48 131 TYR A O 1
ATOM 1095 N N . PHE A 1 133 ? -4.321 26.893 13.729 1.00 22.56 132 PHE A N 1
ATOM 1096 C CA . PHE A 1 133 ? -4.656 25.479 13.610 1.00 24.05 132 PHE A CA 1
ATOM 1097 C C . PHE A 1 133 ? -6.166 25.280 13.652 1.00 24.42 132 PHE A C 1
ATOM 1098 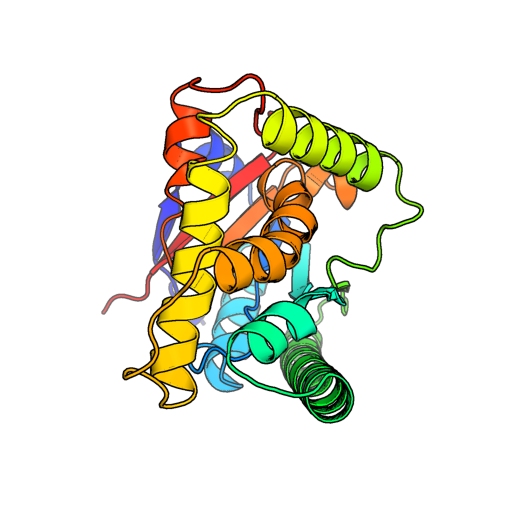O O . PHE A 1 133 ? -6.711 24.425 12.945 1.00 26.86 132 PHE A O 1
ATOM 1106 N N . GLU A 1 134 ? -6.853 26.053 14.492 1.00 23.27 133 GLU A N 1
ATOM 1107 C CA . GLU A 1 134 ? -8.303 25.959 14.604 1.00 26.45 133 GLU A CA 1
ATOM 1108 C C . GLU A 1 134 ? -9.006 26.612 13.421 1.00 28.57 133 GLU A C 1
ATOM 110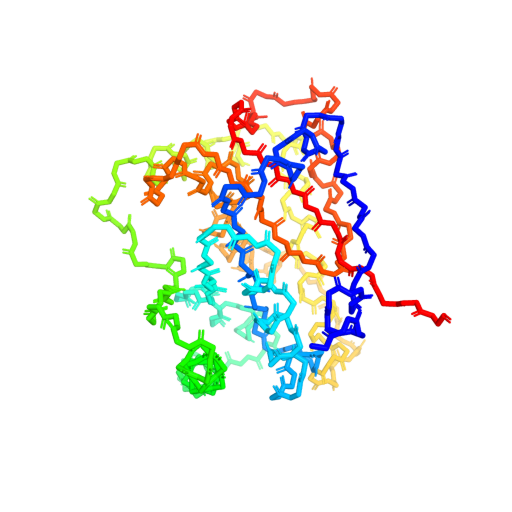9 O O . GLU A 1 134 ? -9.988 26.065 12.910 1.00 31.79 133 GLU A O 1
ATOM 1115 N N . LYS A 1 135 ? -8.500 27.760 12.953 1.00 25.15 134 LYS A N 1
ATOM 1116 C CA . LYS A 1 135 ? -9.251 28.647 12.068 1.00 25.82 134 LYS A CA 1
ATOM 1117 C C . LYS A 1 135 ? -8.833 28.583 10.604 1.00 26.93 134 LYS A C 1
ATOM 1118 O O . LYS A 1 135 ? -9.615 29.008 9.746 1.00 28.80 134 LYS A O 1
ATOM 1124 N N . ASP A 1 136 ? -7.621 28.122 10.288 1.00 24.03 135 ASP A N 1
ATOM 1125 C CA . ASP A 1 136 ? -7.156 28.051 8.896 1.00 24.65 135 ASP A CA 1
ATOM 1126 C C . ASP A 1 136 ? -6.989 26.583 8.523 1.00 28.54 135 ASP A C 1
ATOM 1127 O O . ASP A 1 136 ? -5.982 25.964 8.879 1.00 24.32 135 ASP A O 1
ATOM 1132 N N . GLU A 1 137 ? -7.951 26.046 7.757 1.00 23.63 136 GLU A N 1
ATOM 1133 C CA . GLU A 1 137 ? -7.894 24.639 7.370 1.00 24.39 136 GLU A CA 1
ATOM 1134 C C . GLU A 1 137 ? -6.598 24.297 6.649 1.00 22.81 136 GLU A C 1
ATOM 1135 O O . GLU A 1 137 ? -6.112 23.164 6.751 1.00 24.77 136 GLU A O 1
ATOM 1141 N N . LYS A 1 138 ? -6.043 25.245 5.892 1.00 22.71 137 LYS A N 1
ATOM 1142 C CA . LYS A 1 138 ? -4.797 24.995 5.172 1.00 22.25 137 LYS A CA 1
ATOM 1143 C C . LYS A 1 138 ? -3.635 24.819 6.141 1.00 20.50 137 LYS A C 1
ATOM 1144 O O . LYS A 1 138 ? -2.818 23.904 5.987 1.00 22.32 137 LYS A O 1
ATOM 1150 N N . PHE A 1 139 ? -3.563 25.671 7.157 1.00 22.01 138 PHE A N 1
ATOM 1151 C CA . PHE A 1 139 ? -2.521 25.523 8.167 1.00 22.33 138 PHE A CA 1
ATOM 1152 C C . PHE A 1 139 ? -2.734 24.255 8.994 1.00 22.34 138 PHE A C 1
ATOM 1153 O O . PHE A 1 139 ? -1.778 23.520 9.282 1.00 20.50 138 PHE A O 1
ATOM 1161 N N . ARG A 1 140 ? -3.988 23.990 9.361 1.00 23.66 139 ARG A N 1
ATOM 1162 C CA A ARG A 1 140 ? -4.321 22.763 10.086 0.53 24.80 139 ARG A CA 1
ATOM 1163 C CA B ARG A 1 140 ? -4.304 22.762 10.092 0.47 24.79 139 ARG A CA 1
ATOM 1164 C C . ARG A 1 140 ? -3.856 21.544 9.309 1.00 24.41 139 ARG A C 1
ATOM 1165 O O . ARG A 1 140 ? -3.245 20.623 9.878 1.00 25.80 139 ARG A O 1
ATOM 1180 N N . LYS A 1 141 ? -4.115 21.515 8.000 1.00 23.39 140 LYS A N 1
ATOM 1181 C CA . LYS A 1 141 ? -3.707 20.389 7.175 1.00 23.26 140 LYS A CA 1
ATOM 1182 C C . LYS A 1 141 ? -2.194 20.189 7.213 1.00 25.67 140 LYS A C 1
ATOM 1183 O O . LYS A 1 141 ? -1.716 19.056 7.328 1.00 24.05 140 LYS A O 1
ATOM 1189 N N . SER A 1 142 ? -1.421 21.281 7.134 1.00 21.32 141 SER A N 1
ATOM 1190 C CA . SER A 1 142 ? 0.038 21.161 7.180 1.00 21.17 141 SER A CA 1
ATOM 1191 C C . SER A 1 142 ? 0.520 20.673 8.540 1.00 21.47 141 SER A C 1
ATOM 1192 O O . SER A 1 142 ? 1.473 19.884 8.621 1.00 24.13 141 SER A O 1
ATOM 1195 N N . CYS A 1 143 ? -0.096 21.161 9.612 1.00 21.47 142 CYS A N 1
ATOM 1196 C CA . CYS A 1 143 ? 0.289 20.685 10.940 1.00 20.34 142 CYS A CA 1
ATOM 1197 C C . CYS A 1 143 ? -0.013 19.203 11.098 1.00 23.44 142 CYS A C 1
ATOM 1198 O O . CYS A 1 143 ? 0.794 18.462 11.661 1.00 21.49 142 CYS A O 1
ATOM 1201 N N . LEU A 1 144 ? -1.181 18.762 10.630 1.00 23.41 143 LEU A N 1
ATOM 1202 C CA . LEU A 1 144 ? -1.511 17.342 10.703 1.00 24.22 143 LEU A CA 1
ATOM 1203 C C . LEU A 1 144 ? -0.564 16.503 9.852 1.00 24.88 143 LEU A C 1
ATOM 1204 O O . LEU A 1 144 ? -0.288 15.344 10.184 1.00 26.43 143 LEU A O 1
ATOM 1209 N N . ALA A 1 145 ? -0.064 17.058 8.743 1.00 23.95 144 ALA A N 1
ATOM 1210 C CA . ALA A 1 145 ? 0.944 16.351 7.965 1.00 24.98 144 ALA A CA 1
ATOM 1211 C C . ALA A 1 145 ? 2.250 16.209 8.741 1.00 24.19 144 ALA A C 1
ATOM 1212 O O . ALA A 1 145 ? 2.921 15.173 8.649 1.00 26.31 144 ALA A O 1
ATOM 1214 N N . MET A 1 146 ? 2.654 17.250 9.478 1.00 24.32 145 MET A N 1
ATOM 1215 C CA . MET A 1 146 ? 3.814 17.101 10.353 1.00 23.71 145 MET A CA 1
ATOM 1216 C C . MET A 1 146 ? 3.564 16.015 11.386 1.00 25.05 145 MET A C 1
ATOM 1217 O O . MET A 1 146 ? 4.477 15.264 11.748 1.00 26.64 145 MET A O 1
ATOM 1222 N N . SER A 1 147 ? 2.332 15.941 11.887 1.00 21.74 146 SER A N 1
ATOM 1223 C CA . SER A 1 147 ? 1.966 14.902 12.847 1.00 23.26 146 SER A CA 1
ATOM 1224 C C . SER A 1 147 ? 2.070 13.523 12.207 1.00 26.42 146 SER A C 1
ATOM 1225 O O . SER A 1 147 ? 2.618 12.583 12.795 1.00 25.61 146 SER A O 1
ATOM 1228 N N . HIS A 1 148 ? 1.550 13.394 10.991 1.00 24.27 147 HIS A N 1
ATOM 1229 C CA . HIS A 1 148 ? 1.649 12.132 10.265 1.00 27.54 147 HIS A CA 1
ATOM 1230 C C . HIS A 1 148 ? 3.103 11.720 10.078 1.00 30.34 147 HIS A C 1
ATOM 1231 O O . HIS A 1 148 ? 3.455 10.552 10.272 1.00 31.92 147 HIS A O 1
ATOM 1238 N N . ASP A 1 149 ? 3.962 12.671 9.692 1.00 26.79 148 ASP A N 1
ATOM 1239 C CA . ASP A 1 149 ? 5.386 12.383 9.534 1.00 29.55 148 ASP A CA 1
ATOM 1240 C C . ASP A 1 149 ? 5.981 11.857 10.830 1.00 31.43 148 ASP A C 1
ATOM 1241 O O . ASP A 1 149 ? 6.748 10.885 10.832 1.00 30.64 148 ASP A O 1
ATOM 1246 N N . ALA A 1 150 ? 5.667 12.524 11.945 1.00 30.80 149 ALA A N 1
ATOM 1247 C CA . ALA A 1 150 ? 6.208 12.126 13.239 1.00 29.70 149 ALA A CA 1
ATOM 1248 C C . ALA A 1 150 ? 5.763 10.718 13.616 1.00 29.86 149 ALA A C 1
ATOM 1249 O O . ALA A 1 150 ? 6.554 9.939 14.155 1.00 31.86 149 ALA A O 1
ATOM 1251 N N . LEU A 1 151 ? 4.503 10.374 13.341 1.00 27.74 150 LEU A N 1
ATOM 1252 C CA . LEU A 1 151 ? 4.000 9.052 13.718 1.00 30.20 150 LEU A CA 1
ATOM 1253 C C . LEU A 1 151 ? 4.506 7.980 12.768 1.00 35.00 150 LEU A C 1
ATOM 1254 O O . LEU A 1 151 ? 4.881 6.887 13.205 1.00 38.70 150 LEU A O 1
ATOM 1259 N N . SER A 1 152 ? 4.545 8.280 11.468 1.00 31.62 151 SER A N 1
ATOM 1260 C CA . SER A 1 152 ? 4.989 7.286 10.496 1.00 37.55 151 SER A CA 1
ATOM 1261 C C . SER A 1 152 ? 6.453 6.912 10.709 1.00 39.50 151 SER A C 1
ATOM 1262 O O . SER A 1 152 ? 6.812 5.731 10.650 1.00 43.02 151 SER A O 1
ATOM 1265 N N . SER A 1 153 ? 7.315 7.895 10.983 1.00 34.95 152 SER A N 1
ATOM 1266 C CA . SER A 1 153 ? 8.727 7.567 11.141 1.00 38.68 152 SER A CA 1
ATOM 1267 C C . SER A 1 153 ? 8.977 6.768 12.414 1.00 40.43 152 SER A C 1
ATOM 1268 O O . SER A 1 153 ? 9.895 5.943 12.454 1.00 44.17 152 SER A O 1
ATOM 1271 N N . ARG A 1 154 ? 8.173 6.974 13.450 1.00 37.34 153 ARG A N 1
ATOM 1272 C CA . ARG A 1 154 ? 8.366 6.210 14.673 1.00 39.61 153 ARG A CA 1
ATOM 1273 C C . ARG A 1 154 ? 7.632 4.881 14.658 1.00 41.32 153 ARG A C 1
ATOM 1274 O O . ARG A 1 154 ? 8.033 3.964 15.380 1.00 44.49 153 ARG A O 1
ATOM 1282 N N . ALA A 1 155 ? 6.579 4.754 13.849 1.00 43.83 154 ALA A N 1
ATOM 1283 C CA . ALA A 1 155 ? 6.013 3.436 13.588 1.00 45.98 154 ALA A CA 1
ATOM 1284 C C . ALA A 1 155 ? 7.044 2.520 12.938 1.00 50.22 154 ALA A C 1
ATOM 1285 O O . ALA A 1 155 ? 7.139 1.340 13.291 1.00 51.73 154 ALA A O 1
ATOM 1287 N N . LYS A 1 156 ? 7.829 3.043 11.989 1.00 48.15 155 LYS A N 1
ATOM 1288 C CA . LYS A 1 156 ? 8.946 2.265 11.458 1.00 50.35 155 LYS A CA 1
ATOM 1289 C C . LYS A 1 156 ? 9.992 2.024 12.533 1.00 48.06 155 LYS A C 1
ATOM 1290 O O . LYS A 1 156 ? 10.450 0.892 12.732 1.00 52.11 155 LYS A O 1
ATOM 1296 N N . SER A 1 157 ? 10.386 3.084 13.238 1.00 45.11 156 SER A N 1
ATOM 1297 C CA . SER A 1 157 ? 11.491 2.993 14.183 1.00 46.37 156 SER A CA 1
ATOM 1298 C C . SER A 1 157 ? 11.171 2.016 15.308 1.00 53.03 156 SER A C 1
ATOM 1299 O O . SER A 1 157 ? 11.943 1.090 15.582 1.00 52.03 156 SER A O 1
ATOM 1302 N N . LEU A 1 158 ? 10.026 2.199 15.960 1.00 50.13 157 LEU A N 1
ATOM 1303 C CA . LEU A 1 158 ? 9.569 1.286 16.999 1.00 50.66 157 LEU A CA 1
ATOM 1304 C C . LEU A 1 158 ? 9.048 -0.034 16.434 1.00 51.01 157 LEU A C 1
ATOM 1305 O O . LEU A 1 158 ? 8.517 -0.846 17.198 1.00 54.74 157 LEU A O 1
ATOM 1310 N N . ASN A 1 159 ? 9.174 -0.249 15.120 1.00 48.68 158 ASN A N 1
ATOM 1311 C CA . ASN A 1 159 ? 8.799 -1.507 14.464 1.00 49.87 158 ASN A CA 1
ATOM 1312 C C . ASN A 1 159 ? 7.298 -1.789 14.581 1.00 55.16 158 ASN A C 1
ATOM 1313 O O . ASN A 1 159 ? 6.876 -2.855 15.028 1.00 55.88 158 ASN A O 1
ATOM 1318 N N . MET A 1 160 ? 6.488 -0.818 14.158 1.00 57.16 159 MET A N 1
ATOM 1319 C CA . MET A 1 160 ? 5.029 -0.912 14.147 1.00 59.18 159 MET A CA 1
ATOM 1320 C C . MET A 1 160 ? 4.487 -0.494 12.786 1.00 60.79 159 MET A C 1
ATOM 1321 O O . MET A 1 160 ? 3.474 0.204 12.692 1.00 58.97 159 MET A O 1
ATOM 1326 N N . GLU A 1 161 ? 5.166 -0.896 11.707 1.00 57.33 160 GLU A N 1
ATOM 1327 C CA . GLU A 1 161 ? 4.837 -0.402 10.371 1.00 58.23 160 GLU A CA 1
ATOM 1328 C C . GLU A 1 161 ? 3.479 -0.877 9.870 1.00 61.70 160 GLU A C 1
ATOM 1329 O O . GLU A 1 161 ? 3.022 -0.402 8.822 1.00 57.82 160 GLU A O 1
ATOM 1335 N N . ASP A 1 162 ? 2.834 -1.798 10.584 1.00 60.82 161 ASP A N 1
ATOM 1336 C CA . ASP A 1 162 ? 1.555 -2.366 10.181 1.00 62.30 161 ASP A CA 1
ATOM 1337 C C . ASP A 1 162 ? 0.362 -1.527 10.618 1.00 62.33 161 ASP A C 1
ATOM 1338 O O . ASP A 1 162 ? -0.773 -1.855 10.257 1.00 60.95 161 ASP A O 1
ATOM 1343 N N . ILE A 1 163 ? 0.586 -0.458 11.370 1.00 61.65 162 ILE A N 1
ATOM 1344 C CA . ILE A 1 163 ? -0.505 0.264 12.013 1.00 57.43 162 ILE A CA 1
ATOM 1345 C C . ILE A 1 163 ? -1.109 1.266 11.044 1.00 51.72 162 ILE A C 1
ATOM 1346 O O . ILE A 1 163 ? -0.391 2.010 10.367 1.00 54.13 162 ILE A O 1
ATOM 1351 N N . GLU A 1 164 ? -2.436 1.267 10.959 1.00 43.79 163 GLU A N 1
ATOM 1352 C CA . GLU A 1 164 ? -3.154 2.362 10.328 1.00 44.49 163 GLU A CA 1
ATOM 1353 C C . GLU A 1 164 ? -2.999 3.618 11.178 1.00 45.55 163 GLU A C 1
ATOM 1354 O O . GLU A 1 164 ? -3.180 3.572 12.398 1.00 40.72 163 GLU A O 1
ATOM 1360 N N . ILE A 1 165 ? -2.654 4.736 10.546 1.00 42.75 164 ILE A N 1
ATOM 1361 C CA . ILE A 1 165 ? -2.577 6.019 11.243 1.00 37.67 164 ILE A CA 1
ATOM 1362 C C . ILE A 1 165 ? -3.935 6.699 11.110 1.00 37.78 164 ILE A C 1
ATOM 1363 O O . ILE A 1 165 ? -4.315 7.151 10.028 1.00 41.88 164 ILE A O 1
ATOM 1368 N N . THR A 1 166 ? -4.668 6.768 12.212 1.00 35.06 165 THR A N 1
ATOM 1369 C CA . THR A 1 166 ? -6.018 7.302 12.229 1.00 38.83 165 THR A CA 1
ATOM 1370 C C . THR A 1 166 ? -6.001 8.805 12.491 1.00 44.22 165 THR A C 1
ATOM 1371 O O . THR A 1 166 ? -4.975 9.394 12.840 1.00 40.21 165 THR A O 1
ATOM 1375 N N . ASP A 1 167 ? -7.170 9.425 12.326 1.00 42.88 166 ASP A N 1
ATOM 1376 C CA . ASP A 1 167 ? -7.308 10.834 12.665 1.00 40.70 166 ASP A CA 1
ATOM 1377 C C . ASP A 1 167 ? -7.099 11.060 14.151 1.00 45.14 166 ASP A C 1
ATOM 1378 O O . ASP A 1 167 ? -6.448 12.032 14.551 1.00 41.06 166 ASP A O 1
ATOM 1383 N N . ASN A 1 168 ? -7.659 10.183 14.989 1.00 41.64 167 ASN A N 1
ATOM 1384 C CA . ASN A 1 168 ? -7.482 10.344 16.426 1.00 44.49 167 ASN A CA 1
ATOM 1385 C C . ASN A 1 168 ? -6.015 10.242 16.817 1.00 38.81 167 ASN A C 1
ATOM 1386 O O . ASN A 1 168 ? -5.569 10.942 17.733 1.00 40.21 167 ASN A O 1
ATOM 1391 N N . MET A 1 169 ? -5.246 9.404 16.120 1.00 34.48 168 MET A N 1
ATOM 1392 C CA . MET A 1 169 ? -3.806 9.378 16.330 1.00 35.26 168 MET A CA 1
ATOM 1393 C C . MET A 1 169 ? -3.179 10.705 15.914 1.00 35.02 168 MET A C 1
ATOM 1394 O O . MET A 1 169 ? -2.372 11.280 16.653 1.00 30.06 168 MET A O 1
ATOM 1399 N N . LEU A 1 170 ? -3.550 11.204 14.730 1.00 33.09 169 LEU A N 1
ATOM 1400 C CA . LEU A 1 170 ? -2.978 12.451 14.222 1.00 30.85 169 LEU A CA 1
ATOM 1401 C C . LEU A 1 170 ? -3.277 13.622 15.144 1.00 28.60 169 LEU A C 1
ATOM 1402 O O . LEU A 1 170 ? -2.407 14.470 15.389 1.00 28.67 169 LEU A O 1
ATOM 1407 N N . PHE A 1 171 ? -4.510 13.708 15.637 1.00 29.17 170 PHE A N 1
ATOM 1408 C CA . PHE A 1 171 ? -4.877 14.846 16.471 1.00 29.88 170 PHE A CA 1
ATOM 1409 C C . PHE A 1 171 ? -4.253 14.746 17.853 1.00 30.53 170 PHE A C 1
ATOM 1410 O O . PHE A 1 171 ? -4.007 15.776 18.488 1.00 31.00 170 PHE A O 1
ATOM 1418 N N . HIS A 1 172 ? -3.976 13.530 18.334 1.00 28.34 171 HIS A N 1
ATOM 1419 C CA . HIS A 1 172 ? -3.271 13.405 19.604 1.00 30.62 171 HIS A CA 1
ATOM 1420 C C . HIS A 1 172 ? -1.810 13.809 19.458 1.00 27.70 171 HIS A C 1
ATOM 1421 O O . HIS A 1 172 ? -1.285 14.586 20.266 1.00 29.71 171 HIS A O 1
ATOM 1428 N N . ALA A 1 173 ? -1.137 13.293 18.422 1.00 28.09 172 ALA A N 1
ATOM 1429 C CA . ALA A 1 173 ? 0.268 13.610 18.197 1.00 26.14 172 ALA A CA 1
ATOM 1430 C C . ALA A 1 173 ? 0.493 15.045 17.718 1.00 26.38 172 ALA A C 1
ATOM 1431 O O . ALA A 1 173 ? 1.611 15.553 17.851 1.00 25.37 172 ALA A O 1
ATOM 1433 N N . VAL A 1 174 ? -0.516 15.711 17.147 1.00 24.47 173 VAL A N 1
ATOM 1434 C CA . VAL A 1 174 ? -0.270 17.076 16.676 1.00 22.29 173 VAL A CA 1
ATOM 1435 C C . VAL A 1 174 ? -0.068 18.028 17.853 1.00 23.47 173 VAL A C 1
ATOM 1436 O O . VAL A 1 174 ? 0.465 19.133 17.674 1.00 25.67 173 VAL A O 1
ATOM 1440 N N . LYS A 1 175 ? -0.451 17.625 19.068 1.00 25.24 174 LYS A N 1
ATOM 1441 C CA . LYS A 1 175 ? -0.128 18.447 20.228 1.00 25.79 174 LYS A CA 1
ATOM 1442 C C . LYS A 1 175 ? 1.378 18.618 20.375 1.00 22.72 174 LYS A C 1
ATOM 1443 O O . LYS A 1 175 ? 1.845 19.677 20.821 1.00 23.46 174 LYS A O 1
ATOM 1449 N N . TYR A 1 176 ? 2.146 17.588 20.014 1.00 21.64 175 TYR A N 1
ATOM 1450 C CA . TYR A 1 176 ? 3.601 17.689 19.967 1.00 22.94 175 TYR A CA 1
ATOM 1451 C C . TYR A 1 176 ? 4.047 18.730 18.944 1.00 23.84 175 TYR A C 1
ATOM 1452 O O . TYR A 1 176 ? 4.900 19.584 19.226 1.00 21.75 175 TYR A O 1
ATOM 1461 N N . VAL A 1 177 ? 3.498 18.643 17.735 1.00 21.17 176 VAL A N 1
ATOM 1462 C CA . VAL A 1 177 ? 3.844 19.577 16.660 1.00 19.29 176 VAL A CA 1
ATOM 1463 C C . VAL A 1 177 ? 3.577 21.011 17.097 1.00 22.05 176 VAL A C 1
ATOM 1464 O O . VAL A 1 177 ? 4.422 21.905 16.934 1.00 20.04 176 VAL A O 1
ATOM 1468 N N . LEU A 1 178 ? 2.386 21.259 17.648 1.00 18.95 177 LEU A N 1
ATOM 1469 C CA . LEU A 1 178 ? 2.028 22.627 17.997 1.00 19.69 177 LEU A CA 1
ATOM 1470 C C . LEU A 1 178 ? 2.921 23.165 19.108 1.00 21.85 177 LEU A C 1
ATOM 1471 O O . LEU A 1 178 ? 3.259 24.354 19.103 1.00 20.75 177 LEU A O 1
ATOM 1476 N N . ALA A 1 179 ? 3.327 22.306 20.056 1.00 21.04 178 ALA A N 1
ATOM 1477 C CA . ALA A 1 179 ? 4.183 22.743 21.153 1.00 19.90 178 ALA A CA 1
ATOM 1478 C C . ALA A 1 179 ? 5.612 23.045 20.705 1.00 21.73 178 ALA A C 1
ATOM 1479 O O . ALA A 1 179 ? 6.271 23.899 21.315 1.00 24.18 178 ALA A O 1
ATOM 1481 N N . GLU A 1 180 ? 6.124 22.348 19.680 1.00 18.73 179 GLU A N 1
ATOM 1482 C CA . GLU A 1 180 ? 7.491 22.599 19.216 1.00 21.01 179 GLU A CA 1
ATOM 1483 C C . GLU A 1 180 ? 7.550 23.737 18.205 1.00 22.11 179 GLU A C 1
ATOM 1484 O O . GLU A 1 180 ? 8.598 24.377 18.058 1.00 19.80 179 GLU A O 1
ATOM 1490 N N . LEU A 1 181 ? 6.455 23.990 17.492 1.00 19.84 180 LEU A N 1
ATOM 1491 C CA . LEU A 1 181 ? 6.489 24.978 16.414 1.00 19.51 180 LEU A CA 1
ATOM 1492 C C . LEU A 1 181 ? 6.960 26.371 16.823 1.00 19.94 180 LEU A C 1
ATOM 1493 O O . LEU A 1 181 ? 7.631 27.012 15.999 1.00 18.49 180 LEU A O 1
ATOM 1498 N N . PRO A 1 182 ? 6.656 26.917 18.013 1.00 21.40 181 PRO A N 1
ATOM 1499 C CA . PRO A 1 182 ? 7.159 28.271 18.292 1.00 19.36 181 PRO A CA 1
ATOM 1500 C C . PRO A 1 182 ? 8.666 28.398 18.150 1.00 19.11 181 PRO A C 1
ATOM 1501 O O . PRO A 1 182 ? 9.145 29.498 17.845 1.00 20.12 181 PRO A O 1
ATOM 1505 N N . PHE A 1 183 ? 9.430 27.316 18.353 1.00 18.97 182 PHE A N 1
ATOM 1506 C CA . PHE A 1 183 ? 10.880 27.411 18.186 1.00 19.22 182 PHE A CA 1
ATOM 1507 C C . PHE A 1 183 ? 11.292 27.429 16.719 1.00 21.86 182 PHE A C 1
ATOM 1508 O O . PHE A 1 183 ? 12.301 28.055 16.387 1.00 21.22 182 PHE A O 1
ATOM 1516 N N . PHE A 1 184 ? 10.526 26.768 15.838 1.00 19.41 183 PHE A N 1
ATOM 1517 C CA . PHE A 1 184 ? 10.741 26.906 14.398 1.00 21.18 183 PHE A CA 1
ATOM 1518 C C . PHE A 1 184 ? 10.480 28.333 13.939 1.00 21.03 183 PHE A C 1
ATOM 1519 O O . PHE A 1 184 ? 11.121 28.822 13.002 1.00 21.47 183 PHE A O 1
ATOM 1527 N N . LEU A 1 185 ? 9.475 28.987 14.528 1.00 19.81 184 LEU A N 1
ATOM 1528 C CA . LEU A 1 185 ? 9.015 30.287 14.065 1.00 19.13 184 LEU A CA 1
ATOM 1529 C C . LEU A 1 185 ? 9.793 31.437 14.685 1.00 23.08 184 LEU A C 1
ATOM 1530 O O . LEU A 1 185 ? 10.037 32.452 14.018 1.00 23.85 184 LEU A O 1
ATOM 1535 N N . SER A 1 186 ? 10.200 31.284 15.953 1.00 20.38 185 SER A N 1
ATOM 1536 C CA . SER A 1 186 ? 10.729 32.419 16.706 1.00 21.19 185 SER A CA 1
ATOM 1537 C C . SER A 1 186 ? 11.727 32.001 17.785 1.00 22.01 185 SER A C 1
ATOM 1538 O O . SER A 1 186 ? 11.795 32.648 18.835 1.00 23.27 185 SER A O 1
ATOM 1541 N N . GLY A 1 187 ? 12.526 30.953 17.546 1.00 21.88 186 GLY A N 1
ATOM 1542 C CA . GLY A 1 187 ? 13.428 30.463 18.587 1.00 19.96 186 GLY A CA 1
ATOM 1543 C C . GLY A 1 187 ? 14.418 31.505 19.091 1.00 21.94 186 GLY A C 1
ATOM 1544 O O . GLY A 1 187 ? 14.678 31.585 20.295 1.00 22.18 186 GLY A O 1
ATOM 1545 N N . ALA A 1 188 ? 14.989 32.307 18.184 1.00 22.57 187 ALA A N 1
ATOM 1546 C CA . ALA A 1 188 ? 15.940 33.332 18.616 1.00 22.47 187 ALA A CA 1
ATOM 1547 C C . ALA A 1 188 ? 15.294 34.286 19.612 1.00 23.38 187 ALA A C 1
ATOM 1548 O O . ALA A 1 188 ? 15.876 34.600 20.661 1.00 24.76 187 ALA A O 1
ATOM 1550 N N . SER A 1 189 ? 14.090 34.764 19.294 1.00 22.14 188 SER A N 1
ATOM 1551 C CA . SER A 1 189 ? 13.430 35.739 20.150 1.00 25.40 188 SER A CA 1
ATOM 1552 C C . SER A 1 189 ? 12.952 35.111 21.447 1.00 26.68 188 SER A C 1
ATOM 1553 O O . SER A 1 189 ? 12.976 35.772 22.495 1.00 26.62 188 SER A O 1
ATOM 1556 N N . ILE A 1 190 ? 12.521 33.845 21.409 1.00 23.01 189 ILE A N 1
ATOM 1557 C CA . ILE A 1 190 ? 12.159 33.150 22.654 1.00 22.28 189 ILE A CA 1
ATOM 1558 C C . ILE A 1 190 ? 13.363 33.057 23.587 1.00 23.42 189 ILE A C 1
ATOM 1559 O O . ILE A 1 190 ? 13.261 33.306 24.801 1.00 23.55 189 ILE A O 1
ATOM 1564 N N . LEU A 1 191 ? 14.522 32.678 23.039 1.00 22.10 190 LEU A N 1
ATOM 1565 C CA . LEU A 1 191 ? 15.696 32.447 23.874 1.00 22.10 190 LEU A CA 1
ATOM 1566 C C . LEU A 1 191 ? 16.441 33.732 24.226 1.00 22.20 190 LEU A C 1
ATOM 1567 O O . LEU A 1 191 ? 17.142 33.769 25.249 1.00 26.93 190 LEU A O 1
ATOM 1572 N N . GLY A 1 192 ? 16.304 34.777 23.425 1.00 23.61 191 GLY A N 1
ATOM 1573 C CA . GLY A 1 192 ? 16.973 36.031 23.677 1.00 25.52 191 GLY A CA 1
ATOM 1574 C C . GLY A 1 192 ? 18.245 36.262 22.888 1.00 28.02 191 GLY A C 1
ATOM 1575 O O . GLY A 1 192 ? 19.116 37.000 23.358 1.00 29.57 191 GLY A O 1
ATOM 1576 N N . TYR A 1 193 ? 18.388 35.652 21.715 1.00 25.02 192 TYR A N 1
ATOM 1577 C CA . TYR A 1 193 ? 19.501 35.940 20.818 1.00 26.29 192 TYR A CA 1
ATOM 1578 C C . TYR A 1 193 ? 19.055 36.884 19.709 1.00 24.69 192 TYR A C 1
ATOM 1579 O O . TYR A 1 193 ? 17.871 36.967 19.373 1.00 26.16 192 TYR A O 1
ATOM 1588 N N . LYS A 1 194 ? 20.019 37.634 19.165 1.00 26.06 193 LYS A N 1
ATOM 1589 C CA . LYS A 1 194 ? 19.708 38.587 18.108 1.00 25.99 193 LYS A CA 1
ATOM 1590 C C . LYS A 1 194 ? 19.089 37.896 16.905 1.00 25.97 193 LYS A C 1
ATOM 1591 O O . LYS A 1 194 ? 18.211 38.458 16.236 1.00 25.08 193 LYS A O 1
ATOM 1597 N N . GLU A 1 195 ? 19.559 36.687 16.608 1.00 25.03 194 GLU A N 1
ATOM 1598 C CA . GLU A 1 195 ? 19.087 35.894 15.482 1.00 24.69 194 GLU A CA 1
ATOM 1599 C C . GLU A 1 195 ? 19.539 34.458 15.708 1.00 21.79 194 GLU A C 1
ATOM 1600 O O . GLU A 1 195 ? 20.447 34.197 16.506 1.00 24.65 194 GLU A O 1
ATOM 1606 N N . SER A 1 196 ? 18.908 33.517 14.992 1.00 21.24 195 SER A N 1
ATOM 1607 C CA . SER A 1 196 ? 19.244 32.113 15.209 1.00 20.91 195 SER A CA 1
ATOM 1608 C C . SER A 1 196 ? 18.786 31.290 14.014 1.00 18.86 195 SER A C 1
ATOM 1609 O O . SER A 1 196 ? 17.862 31.682 13.306 1.00 21.41 195 SER A O 1
ATOM 1612 N N . VAL A 1 197 ? 19.439 30.152 13.799 1.00 22.98 196 VAL A N 1
ATOM 1613 C CA . VAL A 1 197 ? 18.902 29.127 12.909 1.00 21.71 196 VAL A CA 1
ATOM 1614 C C . VAL A 1 197 ? 18.615 27.888 13.746 1.00 23.79 196 VAL A C 1
ATOM 1615 O O . VAL A 1 197 ? 19.462 27.456 14.533 1.00 23.66 196 VAL A O 1
ATOM 1619 N N . LEU A 1 198 ? 17.425 27.314 13.566 1.00 20.68 197 LEU A N 1
ATOM 1620 C CA . LEU A 1 198 ? 17.165 25.958 14.032 1.00 20.46 197 LEU A CA 1
ATOM 1621 C C . LEU A 1 198 ? 17.731 24.983 13.007 1.00 21.62 197 LEU A C 1
ATOM 1622 O O . LEU A 1 198 ? 17.546 25.176 11.803 1.00 23.00 197 LEU A O 1
ATOM 1627 N N . ALA A 1 199 ? 18.445 23.956 13.474 1.00 20.91 198 ALA A N 1
ATOM 1628 C CA . ALA A 1 199 ? 19.169 23.056 12.579 1.00 21.89 198 ALA A CA 1
ATOM 1629 C C . ALA A 1 199 ? 18.686 21.629 12.762 1.00 23.98 198 ALA A C 1
ATOM 1630 O O . ALA A 1 199 ? 18.581 21.140 13.887 1.00 23.20 198 ALA A O 1
ATOM 1632 N N . TYR A 1 200 ? 18.423 20.958 11.648 1.00 22.27 199 TYR A N 1
ATOM 1633 C CA . TYR A 1 200 ? 17.878 19.613 11.660 1.00 21.68 199 TYR A CA 1
ATOM 1634 C C . TYR A 1 200 ? 18.319 18.948 10.367 1.00 23.66 199 TYR A C 1
ATOM 1635 O O . TYR A 1 200 ? 18.818 19.608 9.461 1.00 24.32 199 TYR A O 1
ATOM 1644 N N . HIS A 1 201 ? 18.156 17.629 10.286 1.00 23.97 200 HIS A N 1
ATOM 1645 C CA . HIS A 1 201 ? 18.701 16.896 9.144 1.00 27.20 200 HIS A CA 1
ATOM 1646 C C . HIS A 1 201 ? 17.661 16.591 8.070 1.00 28.08 200 HIS A C 1
ATOM 1647 O O . HIS A 1 201 ? 17.979 15.910 7.084 1.00 29.55 200 HIS A O 1
ATOM 1654 N N . ARG A 1 202 ? 16.440 17.082 8.221 1.00 25.56 201 ARG A N 1
ATOM 1655 C CA . ARG A 1 202 ? 15.415 16.856 7.222 1.00 28.89 201 ARG A CA 1
ATOM 1656 C C . ARG A 1 202 ? 14.797 18.181 6.819 1.00 29.91 201 ARG A C 1
ATOM 1657 O O . ARG A 1 202 ? 14.773 19.130 7.609 1.00 26.21 201 ARG A O 1
ATOM 1665 N N . PRO A 1 203 ? 14.311 18.296 5.584 1.00 30.60 202 PRO A N 1
ATOM 1666 C CA . PRO A 1 203 ? 13.596 19.510 5.181 1.00 28.43 202 PRO A CA 1
ATOM 1667 C C . PRO A 1 203 ? 12.357 19.722 6.035 1.00 28.09 202 PRO A C 1
ATOM 1668 O O . PRO A 1 203 ? 11.802 18.790 6.622 1.00 32.92 202 PRO A O 1
ATOM 1672 N N . TRP A 1 204 ? 11.916 20.970 6.090 1.00 27.58 203 TRP A N 1
ATOM 1673 C CA . TRP A 1 204 ? 10.696 21.353 6.796 1.00 25.28 203 TRP A CA 1
ATOM 1674 C C . TRP A 1 204 ? 9.700 21.870 5.762 1.00 26.08 203 TRP A C 1
ATOM 1675 O O . TRP A 1 204 ? 9.750 23.042 5.368 1.00 26.11 203 TRP A O 1
ATOM 1686 N N . LYS A 1 205 ? 8.781 20.988 5.341 1.00 24.77 204 LYS A N 1
ATOM 1687 C CA . LYS A 1 205 ? 7.848 21.304 4.258 1.00 29.68 204 LYS A CA 1
ATOM 1688 C C . LYS A 1 205 ? 6.938 22.476 4.609 1.00 27.84 204 LYS A C 1
ATOM 1689 O O . LYS A 1 205 ? 6.697 23.356 3.773 1.00 26.56 204 LYS A O 1
ATOM 1695 N N . LEU A 1 206 ? 6.396 22.491 5.832 1.00 24.62 205 LEU A N 1
ATOM 1696 C CA . LEU A 1 206 ? 5.576 23.619 6.246 1.00 23.95 205 LEU A CA 1
ATOM 1697 C C . LEU A 1 206 ? 6.383 24.907 6.226 1.00 24.18 205 LEU A C 1
ATOM 1698 O O . LEU A 1 206 ? 5.858 25.971 5.875 1.00 24.32 205 LEU A O 1
ATOM 1703 N N . GLY A 1 207 ? 7.671 24.825 6.579 1.00 23.28 206 GLY A N 1
ATOM 1704 C CA . GLY A 1 207 ? 8.515 26.003 6.500 1.00 21.17 206 GLY A CA 1
ATOM 1705 C C . GLY A 1 207 ? 8.618 26.544 5.092 1.00 23.72 206 GLY A C 1
ATOM 1706 O O . GLY A 1 207 ? 8.629 27.761 4.886 1.00 25.67 206 GLY A O 1
ATOM 1707 N N . GLU A 1 208 ? 8.691 25.648 4.107 1.00 24.43 207 GLU A N 1
ATOM 1708 C CA . GLU A 1 208 ? 8.696 26.087 2.714 1.00 24.27 207 GLU A CA 1
ATOM 1709 C C . GLU A 1 208 ? 7.436 26.871 2.392 1.00 24.41 207 GLU A C 1
ATOM 1710 O O . GLU A 1 208 ? 7.494 27.913 1.729 1.00 29.03 207 GLU A O 1
ATOM 1716 N N . LYS A 1 209 ? 6.284 26.395 2.868 1.00 25.30 208 LYS A N 1
ATOM 1717 C CA . LYS A 1 209 ? 5.041 27.104 2.598 1.00 26.75 208 LYS A CA 1
ATOM 1718 C C . LYS A 1 209 ? 4.994 28.434 3.332 1.00 25.08 208 LYS A C 1
ATOM 1719 O O . LYS A 1 209 ? 4.529 29.434 2.785 1.00 27.54 208 LYS A O 1
ATOM 1725 N N . ILE A 1 210 ? 5.440 28.456 4.589 1.00 25.81 209 ILE A N 1
ATOM 1726 C CA . ILE A 1 210 ? 5.525 29.716 5.318 1.00 25.99 209 ILE A CA 1
ATOM 1727 C C . ILE A 1 210 ? 6.399 30.717 4.569 1.00 30.28 209 ILE A C 1
ATOM 1728 O O . ILE A 1 210 ? 6.049 31.897 4.450 1.00 28.60 209 ILE A O 1
ATOM 1733 N N . LYS A 1 211 ? 7.536 30.263 4.029 1.00 28.11 210 LYS A N 1
ATOM 1734 C CA . LYS A 1 211 ? 8.434 31.166 3.312 1.00 29.82 210 LYS A CA 1
ATOM 1735 C C . LYS A 1 211 ? 7.882 31.569 1.950 1.00 35.05 210 LYS A C 1
ATOM 1736 O O . LYS A 1 211 ? 8.355 32.548 1.355 1.00 36.08 210 LYS A O 1
ATOM 1742 N N . ASN A 1 212 ? 6.910 30.824 1.435 1.00 28.36 211 ASN A N 1
ATOM 1743 C CA . ASN A 1 212 ? 6.177 31.189 0.237 1.00 31.80 211 ASN A CA 1
ATOM 1744 C C . ASN A 1 212 ? 5.007 32.123 0.538 1.00 33.00 211 ASN A C 1
ATOM 1745 O O . ASN A 1 212 ? 4.179 32.352 -0.348 1.00 31.97 211 ASN A O 1
ATOM 1750 N N . SER A 1 213 ? 4.906 32.615 1.780 1.00 31.71 212 SER A N 1
ATOM 1751 C CA . SER A 1 213 ? 3.874 33.571 2.220 1.00 29.41 212 SER A CA 1
ATOM 1752 C C . SER A 1 213 ? 2.459 33.012 2.081 1.00 31.74 212 SER A C 1
ATOM 1753 O O . SER A 1 213 ? 1.536 33.719 1.667 1.00 31.25 212 SER A O 1
ATOM 1756 N N . GLU A 1 214 ? 2.279 31.740 2.437 1.00 27.28 213 GLU A N 1
ATOM 1757 C CA . GLU A 1 214 ? 0.999 31.058 2.281 1.00 24.56 213 GLU A CA 1
ATOM 1758 C C . GLU A 1 214 ? 0.099 31.139 3.514 1.00 26.35 213 GLU A C 1
ATOM 1759 O O . GLU A 1 214 ? -1.057 30.699 3.440 1.00 24.76 213 GLU A O 1
ATOM 1765 N N . PHE A 1 215 ? 0.579 31.701 4.628 1.00 2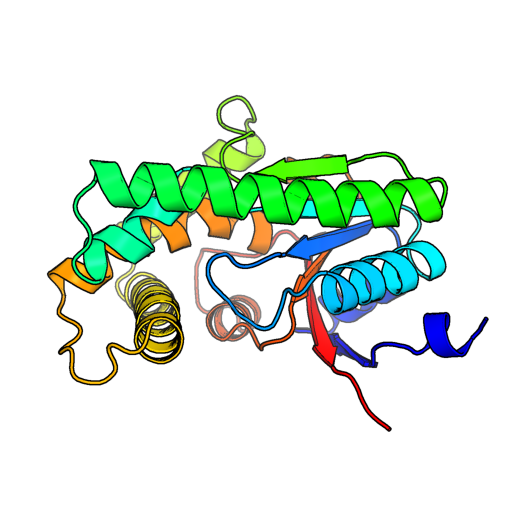5.03 214 PHE A N 1
ATOM 1766 C CA . PHE A 1 215 ? -0.200 31.764 5.858 1.00 22.14 214 PHE A CA 1
ATOM 1767 C C . PHE A 1 215 ? -0.012 33.108 6.539 1.00 25.57 214 PHE A C 1
ATOM 1768 O O . PHE A 1 215 ? 0.946 33.836 6.271 1.00 25.43 214 PHE A O 1
ATOM 1776 N N . TYR A 1 216 ? -0.925 33.404 7.465 1.00 25.08 215 TYR A N 1
ATOM 1777 C CA . TYR A 1 216 ? -0.710 34.525 8.361 1.00 26.82 215 TYR A CA 1
ATOM 1778 C C . TYR A 1 216 ? 0.326 34.187 9.415 1.00 27.71 215 TYR A C 1
ATOM 1779 O O . TYR A 1 216 ? 0.915 35.104 9.990 1.00 33.66 215 TYR A O 1
ATOM 1788 N N . ILE A 1 217 ? 0.581 32.896 9.646 1.00 26.70 216 ILE A N 1
ATOM 1789 C CA . ILE A 1 217 ? 1.740 32.469 10.430 1.00 30.79 216 ILE A CA 1
ATOM 1790 C C . ILE A 1 217 ? 3.011 32.781 9.651 1.00 30.56 216 ILE A C 1
ATOM 1791 O O . ILE A 1 217 ? 3.166 32.358 8.499 1.00 28.34 216 ILE A O 1
ATOM 1796 N N . LYS A 1 218 ? 3.941 33.502 10.284 1.00 30.27 217 LYS A N 1
ATOM 1797 C CA . LYS A 1 218 ? 5.226 33.846 9.687 1.00 29.17 217 LYS A CA 1
ATOM 1798 C C . LYS A 1 218 ? 6.361 33.479 10.636 1.00 26.13 217 LYS A C 1
ATOM 1799 O O . LYS A 1 218 ? 6.201 33.503 11.860 1.00 29.16 217 LYS A O 1
ATOM 1805 N N . MET A 1 219 ? 7.519 33.166 10.064 1.00 24.95 218 MET A N 1
ATOM 1806 C CA . MET A 1 219 ? 8.726 33.131 10.868 1.00 21.50 218 MET A CA 1
ATOM 1807 C C . MET A 1 219 ? 9.140 34.557 11.208 1.00 24.94 218 MET A C 1
ATOM 1808 O O . MET A 1 219 ? 8.944 35.491 10.422 1.00 27.56 218 MET A O 1
ATOM 1813 N N . SER A 1 220 ? 9.707 34.723 12.399 1.00 22.79 219 SER A N 1
ATOM 1814 C CA . SER A 1 220 ? 10.314 36.003 12.748 1.00 24.88 219 SER A CA 1
ATOM 1815 C C . SER A 1 220 ? 11.445 36.338 11.784 1.00 23.99 219 SER A C 1
ATOM 1816 O O . SER A 1 220 ? 12.145 35.456 11.277 1.00 23.34 219 SER A O 1
ATOM 1819 N N . ASP A 1 221 ? 11.631 37.645 11.548 1.00 26.60 220 ASP A N 1
ATOM 1820 C CA . ASP A 1 221 ? 12.637 38.119 10.601 1.00 26.33 220 ASP A CA 1
ATOM 1821 C C . ASP A 1 221 ? 14.041 37.692 10.987 1.00 26.12 220 ASP A C 1
ATOM 1822 O O . ASP A 1 221 ? 14.922 37.617 10.121 1.00 27.54 220 ASP A O 1
ATOM 1827 N N . ASN A 1 222 ? 14.280 37.439 12.276 1.00 23.91 221 ASN A N 1
ATOM 1828 C CA . ASN A 1 222 ? 15.585 37.042 12.789 1.00 22.90 221 ASN A CA 1
ATOM 1829 C C . ASN A 1 222 ? 15.697 35.538 13.003 1.00 24.33 221 ASN A C 1
ATOM 1830 O O . ASN A 1 222 ? 16.614 35.088 13.701 1.00 21.37 221 ASN A O 1
ATOM 1835 N N . GLN A 1 223 ? 14.789 34.759 12.418 1.00 22.46 222 GLN A N 1
ATOM 1836 C CA . GLN A 1 223 ? 14.749 33.312 12.588 1.00 21.36 222 GLN A CA 1
ATOM 1837 C C . GLN A 1 223 ? 14.988 32.636 11.242 1.00 21.25 222 GLN A C 1
ATOM 1838 O O . GLN A 1 223 ? 14.380 33.021 10.242 1.00 22.91 222 GLN A O 1
ATOM 1844 N N . GLY A 1 224 ? 15.871 31.629 11.230 1.00 20.98 223 GLY A N 1
ATOM 1845 C CA . GLY A 1 224 ? 16.096 30.817 10.051 1.00 21.39 223 GLY A CA 1
ATOM 1846 C C . GLY A 1 224 ? 16.008 29.337 10.375 1.00 21.54 223 GLY A C 1
ATOM 1847 O O . GLY A 1 224 ? 15.927 28.928 11.537 1.00 21.86 223 GLY A O 1
ATOM 1848 N N . TYR A 1 225 ? 16.037 28.529 9.315 1.00 19.91 224 TYR A N 1
ATOM 1849 C CA . TYR A 1 225 ? 16.028 27.075 9.409 1.00 20.54 224 TYR A CA 1
ATOM 1850 C C . TYR A 1 225 ? 17.074 26.536 8.454 1.00 23.04 224 TYR A C 1
ATOM 1851 O O . TYR A 1 225 ? 17.134 26.978 7.303 1.00 23.86 224 TYR A O 1
ATOM 1860 N N . ILE A 1 226 ? 17.896 25.593 8.909 1.00 22.66 225 ILE A N 1
ATOM 1861 C CA . ILE A 1 226 ? 18.892 24.986 8.030 1.00 20.71 225 ILE A CA 1
ATOM 1862 C C . ILE A 1 226 ? 18.808 23.474 8.107 1.00 23.14 225 ILE A C 1
ATOM 1863 O O . ILE A 1 226 ? 18.572 22.898 9.173 1.00 21.37 225 ILE A O 1
ATOM 1868 N N . ILE A 1 227 ? 19.040 22.831 6.965 1.00 22.86 226 ILE A N 1
ATOM 1869 C CA . ILE A 1 227 ? 19.198 21.388 6.885 1.00 25.01 226 ILE A CA 1
ATOM 1870 C C . ILE A 1 227 ? 20.680 21.069 6.975 1.00 23.44 226 ILE A C 1
ATOM 1871 O O . ILE A 1 227 ? 21.490 21.645 6.239 1.00 27.34 226 ILE A O 1
ATOM 1876 N N . LEU A 1 228 ? 21.036 20.160 7.872 1.00 24.80 227 LEU A N 1
ATOM 1877 C CA . LEU A 1 228 ? 22.404 19.679 7.999 1.00 23.28 227 LEU A CA 1
ATOM 1878 C C . LEU A 1 228 ? 22.533 18.369 7.236 1.00 27.21 227 LEU A C 1
ATOM 1879 O O . LEU A 1 228 ? 21.881 17.376 7.582 1.0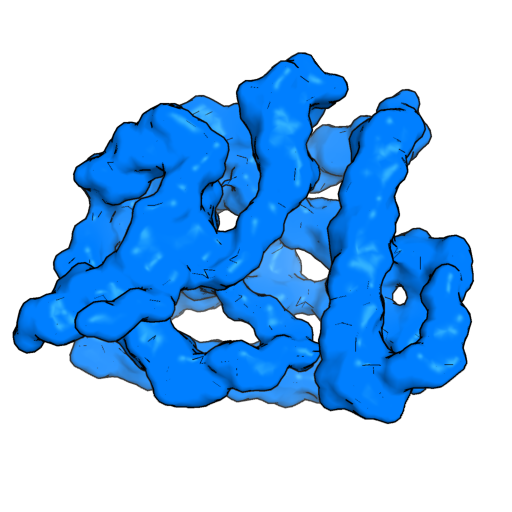0 29.25 227 LEU A O 1
ATOM 1884 N N . LYS A 1 229 ? 23.381 18.363 6.214 1.00 24.71 228 LYS A N 1
ATOM 1885 C CA . LYS A 1 229 ? 23.686 17.145 5.481 1.00 27.88 228 LYS A CA 1
ATOM 1886 C C . LYS A 1 229 ? 25.130 16.742 5.745 1.00 30.69 228 LYS A C 1
ATOM 1887 O O . LYS A 1 229 ? 25.980 17.586 6.023 1.00 33.80 228 LYS A O 1
ATOM 1893 N N . GLN A 1 230 ? 25.412 15.447 5.660 1.00 26.98 229 GLN A N 1
ATOM 1894 C CA . GLN A 1 230 ? 26.789 14.967 5.707 1.00 28.01 229 GLN A CA 1
ATOM 1895 C C . GLN A 1 230 ? 27.154 14.373 4.355 1.00 30.47 229 GLN A C 1
ATOM 1896 O O . GLN A 1 230 ? 26.389 13.576 3.802 1.00 30.90 229 GLN A O 1
ATOM 1902 N N . ILE A 1 231 ? 28.308 14.775 3.822 1.00 29.46 230 ILE A N 1
ATOM 1903 C CA . ILE A 1 231 ? 28.734 14.372 2.488 1.00 25.78 230 ILE A CA 1
ATOM 1904 C C . ILE A 1 231 ? 30.188 13.928 2.554 1.00 31.00 230 ILE A C 1
ATOM 1905 O O . ILE A 1 231 ? 30.940 14.316 3.450 1.00 31.36 230 ILE A O 1
ATOM 1910 N N . ASN A 1 232 ? 30.576 13.092 1.592 1.00 30.96 231 ASN A N 1
ATOM 1911 C CA . ASN A 1 232 ? 31.968 12.665 1.474 1.00 36.50 231 ASN A CA 1
ATOM 1912 C C . ASN A 1 232 ? 32.773 13.672 0.652 1.00 36.47 231 ASN A C 1
ATOM 1913 O O . ASN A 1 232 ? 33.948 13.448 0.353 1.00 38.10 231 ASN A O 1
#

InterPro domains:
  IPR030903 Cyclodipeptide synthase [PF16715] (9-229)
  IPR030903 Cyclodipeptide synthase [TIGR04539] (9-228)
  IPR038622 Cyclodipeptide synthase superfamily [G3DSA:3.40.50.11710] (1-231)

Secondary structure (DSSP, 8-state):
-HHHHTS-EEEESSHHHHHHHHHT-EEEEE--TT-TT--HHHHHHHHHHHHHH-SEEEEEE--TTHHHHHHHTS--HHHHHHHHHHHHHHHHHHHHHHHHHTT----EEETTTTTT-HHHHHHHHHHHHHHHH-HHHHHHHHHHHHHHHHHHHHHTT-TT----HHHHHHHHHHHHHHHHHHHHHHHHHT-S-EEEEESS--HHHHHHHTT-SS----TTEEEEEEE---